Protein AF-A0A4P9XUR1-F1 (afdb_monomer)

Solvent-accessible surface area (backbone atoms only — not comparable to full-atom values): 13176 Å² total; per-residue (Å²): 135,87,88,78,91,84,71,86,84,51,61,64,59,52,52,52,53,49,54,51,48,52,53,41,70,62,34,87,52,42,48,60,45,53,50,53,52,51,51,28,30,54,32,50,68,43,37,49,65,67,96,74,90,48,49,33,37,31,60,67,43,54,48,48,52,52,52,9,50,35,25,61,64,46,49,43,81,40,44,59,68,58,73,84,90,67,96,63,99,58,87,70,78,39,67,51,97,89,27,65,60,49,56,60,84,79,93,71,76,80,53,87,52,81,73,48,56,67,53,51,50,43,50,51,23,43,35,58,40,75,68,60,51,46,67,52,34,22,37,23,46,59,79,40,14,72,43,54,15,66,84,72,44,46,30,65,42,92,85,25,78,43,52,32,97,87,69,40,41,35,24,33,42,30,45,37,75,50,50,77,91,38,55,58,21,54,55,15,30,53,69,46,36,54,56,50,29,48,53,28,39,51,30,26,50,20,41,77,68,73,46,33,68,63,49,37,35,44,71,64,72,87,72,61,66,69,60,30,62,79,68,73,53,132

Structure (mmCIF, N/CA/C/O backbone):
data_AF-A0A4P9XUR1-F1
#
_entry.id   AF-A0A4P9XUR1-F1
#
loop_
_atom_site.group_PDB
_atom_site.id
_atom_site.type_symbol
_atom_site.label_atom_id
_atom_site.label_alt_id
_atom_site.label_comp_id
_atom_site.label_asym_id
_atom_site.label_entity_id
_atom_site.label_seq_id
_atom_site.pdbx_PDB_ins_code
_atom_site.Cartn_x
_atom_site.Cartn_y
_atom_site.Cartn_z
_atom_site.occupancy
_atom_site.B_iso_or_equiv
_atom_site.auth_seq_id
_atom_site.auth_comp_id
_atom_site.auth_asym_id
_atom_site.auth_atom_id
_atom_site.pdbx_PDB_model_num
ATOM 1 N N . GLY A 1 1 ? 25.334 -9.403 12.424 1.00 33.16 1 GLY A N 1
ATOM 2 C CA . GLY A 1 1 ? 24.916 -8.432 13.454 1.00 33.16 1 GLY A CA 1
ATOM 3 C C . GLY A 1 1 ? 23.506 -7.968 13.153 1.00 33.16 1 GLY A C 1
ATOM 4 O O . GLY A 1 1 ? 23.174 -7.855 11.980 1.00 33.16 1 GLY A O 1
ATOM 5 N N . LEU A 1 2 ? 22.672 -7.771 14.175 1.00 29.42 2 LEU A N 1
ATOM 6 C CA . LEU A 1 2 ? 21.317 -7.226 14.034 1.00 29.42 2 LEU A CA 1
ATOM 7 C C . LEU A 1 2 ? 21.395 -5.697 14.046 1.00 29.42 2 LEU A C 1
ATOM 9 O O . LEU A 1 2 ? 21.976 -5.122 14.962 1.00 29.42 2 LEU A O 1
ATOM 13 N N . GLN A 1 3 ? 20.829 -5.055 13.030 1.00 26.98 3 GLN A N 1
ATOM 14 C CA . GLN A 1 3 ? 20.695 -3.602 12.970 1.00 26.98 3 GLN A CA 1
ATOM 15 C C . GLN A 1 3 ? 19.361 -3.234 13.633 1.00 26.98 3 GLN A C 1
ATOM 17 O O . GLN A 1 3 ? 18.321 -3.768 13.247 1.00 26.98 3 GLN A O 1
ATOM 22 N N . CYS A 1 4 ? 19.395 -2.399 14.670 1.00 31.16 4 CYS A N 1
ATOM 23 C CA . CYS A 1 4 ? 18.219 -1.997 15.440 1.00 31.16 4 CYS A CA 1
ATOM 24 C C . CYS A 1 4 ? 18.135 -0.470 15.471 1.00 31.16 4 CYS A C 1
ATOM 26 O O . CYS A 1 4 ? 19.070 0.180 15.936 1.00 31.16 4 CYS A O 1
ATOM 28 N N . ASP A 1 5 ? 17.016 0.080 14.998 1.00 46.19 5 ASP A N 1
ATOM 29 C CA . ASP A 1 5 ? 16.697 1.501 15.123 1.00 46.19 5 ASP A CA 1
ATOM 30 C C . ASP A 1 5 ? 15.880 1.718 16.405 1.00 46.19 5 ASP A C 1
ATOM 32 O O . ASP A 1 5 ? 14.746 1.247 16.522 1.00 46.19 5 ASP A O 1
ATOM 36 N N . VAL A 1 6 ? 16.448 2.435 17.379 1.00 46.09 6 VAL A N 1
ATOM 37 C CA . VAL A 1 6 ? 15.761 2.815 18.622 1.00 46.09 6 VAL A CA 1
ATOM 38 C C . VAL A 1 6 ? 15.372 4.287 18.539 1.00 46.09 6 VAL A C 1
ATOM 40 O O . VAL A 1 6 ? 16.231 5.163 18.553 1.00 46.09 6 VAL A O 1
ATOM 43 N N . SER A 1 7 ? 14.071 4.577 18.484 1.00 53.69 7 SER A N 1
ATOM 44 C CA . SER A 1 7 ? 13.546 5.943 18.604 1.00 53.69 7 SER A CA 1
ATOM 45 C C . SER A 1 7 ? 12.888 6.140 19.971 1.00 53.69 7 SER A C 1
ATOM 47 O O . SER A 1 7 ? 11.886 5.486 20.273 1.00 53.69 7 SER A O 1
ATOM 49 N N . LEU A 1 8 ? 13.421 7.052 20.785 1.00 35.50 8 LEU A N 1
ATOM 50 C CA . LEU A 1 8 ? 12.802 7.486 22.040 1.00 35.50 8 LEU A CA 1
ATOM 51 C C . LEU A 1 8 ? 11.535 8.301 21.712 1.00 35.50 8 LEU A C 1
ATOM 53 O O . LEU A 1 8 ? 11.576 9.187 20.866 1.00 35.50 8 LEU A O 1
ATOM 57 N N . ALA A 1 9 ? 10.410 7.981 22.357 1.00 52.25 9 ALA A N 1
ATOM 58 C CA . ALA A 1 9 ? 9.129 8.701 22.259 1.00 52.25 9 ALA A CA 1
ATOM 59 C C . ALA A 1 9 ? 8.330 8.616 20.935 1.00 52.25 9 ALA A C 1
ATOM 61 O O . ALA A 1 9 ? 7.475 9.460 20.690 1.00 52.25 9 ALA A O 1
ATOM 62 N N . ASN A 1 10 ? 8.496 7.580 20.101 1.00 73.44 10 ASN A N 1
ATOM 63 C CA . ASN A 1 10 ? 7.642 7.425 18.909 1.00 73.44 10 ASN A CA 1
ATOM 64 C C . ASN A 1 10 ? 6.331 6.677 19.218 1.00 73.44 10 ASN A C 1
ATOM 66 O O . ASN A 1 10 ? 6.096 5.550 18.767 1.00 73.44 10 ASN A O 1
ATOM 70 N N . SER A 1 11 ? 5.488 7.296 20.047 1.00 84.44 11 SER A N 1
ATOM 71 C CA . SER A 1 11 ? 4.220 6.713 20.492 1.00 84.44 11 SER A CA 1
ATOM 72 C C . SER A 1 11 ? 3.289 6.404 19.300 1.00 84.44 11 SER A C 1
ATOM 74 O O . SER A 1 11 ? 2.681 5.331 19.250 1.00 84.44 11 SER A O 1
ATOM 76 N N . LEU A 1 12 ? 3.302 7.251 18.263 1.00 88.69 12 LEU A N 1
ATOM 77 C CA . LEU A 1 12 ? 2.614 7.024 16.987 1.00 88.69 12 LEU A CA 1
ATOM 78 C C . LEU A 1 12 ? 3.160 5.818 16.210 1.00 88.69 12 LEU A C 1
ATOM 80 O O . LEU A 1 12 ? 2.375 5.019 15.698 1.00 88.69 12 LEU A O 1
ATOM 84 N N . ALA A 1 13 ? 4.480 5.603 16.157 1.00 87.12 13 ALA A N 1
ATOM 85 C CA . ALA A 1 13 ? 5.023 4.389 15.535 1.00 87.12 13 ALA A CA 1
ATOM 86 C C . ALA A 1 13 ? 4.622 3.116 16.288 1.00 87.12 13 ALA A C 1
ATOM 88 O O . ALA A 1 13 ? 4.377 2.080 15.661 1.00 87.12 13 ALA A O 1
ATOM 89 N N . ARG A 1 14 ? 4.488 3.182 17.619 1.00 90.06 14 ARG A N 1
ATOM 90 C CA . ARG A 1 14 ? 3.927 2.072 18.397 1.00 90.06 14 ARG A CA 1
ATOM 91 C C . ARG A 1 14 ? 2.472 1.812 18.006 1.00 90.06 14 ARG A C 1
ATOM 93 O O . ARG A 1 14 ? 2.123 0.655 17.778 1.00 90.06 14 ARG A O 1
ATOM 100 N N . ARG A 1 15 ? 1.639 2.853 17.867 1.00 93.69 15 ARG A N 1
ATOM 101 C CA . ARG A 1 15 ? 0.254 2.710 17.375 1.00 93.69 15 ARG A CA 1
ATOM 102 C C . ARG A 1 15 ? 0.217 2.090 15.975 1.00 93.69 15 ARG A C 1
ATOM 104 O O . ARG A 1 15 ? -0.551 1.157 15.772 1.00 93.69 15 ARG A O 1
ATOM 111 N N . ASN A 1 16 ? 1.083 2.516 15.051 1.00 93.44 16 ASN A N 1
ATOM 112 C CA . ASN A 1 16 ? 1.192 1.928 13.705 1.00 93.44 16 ASN A CA 1
ATOM 113 C C . ASN A 1 16 ? 1.576 0.445 13.744 1.00 93.44 16 ASN A C 1
ATOM 115 O O . ASN A 1 16 ? 1.003 -0.374 13.030 1.00 93.44 16 ASN A O 1
ATOM 119 N N . THR A 1 17 ? 2.516 0.084 14.618 1.00 93.19 17 THR A N 1
ATOM 120 C CA . THR A 1 17 ? 2.951 -1.308 14.796 1.00 93.19 17 THR A CA 1
ATOM 121 C C . THR A 1 17 ? 1.807 -2.180 15.311 1.00 93.19 17 THR A C 1
ATOM 123 O O . THR A 1 17 ? 1.606 -3.288 14.818 1.00 93.19 17 THR A O 1
ATOM 126 N N . LEU A 1 18 ? 1.028 -1.671 16.271 1.00 94.94 18 LEU A N 1
ATOM 127 C CA . LEU A 1 18 ? -0.158 -2.356 16.780 1.00 94.94 18 LEU A CA 1
ATOM 128 C C . LEU A 1 18 ? -1.243 -2.478 15.702 1.00 94.94 18 LEU A C 1
ATOM 130 O O . LEU A 1 18 ? -1.763 -3.568 15.511 1.00 94.94 18 LEU A O 1
ATOM 134 N N . LEU A 1 19 ? -1.517 -1.415 14.939 1.00 95.88 19 LEU A N 1
ATOM 135 C CA . LEU A 1 19 ? -2.469 -1.454 13.824 1.00 95.88 19 LEU A CA 1
ATOM 136 C C . LEU A 1 19 ? -2.098 -2.538 12.801 1.00 95.88 19 LEU A C 1
ATOM 138 O O . LEU A 1 19 ? -2.946 -3.310 12.363 1.00 95.88 19 LEU A O 1
ATOM 142 N N . PHE A 1 20 ? -0.822 -2.625 12.426 1.00 96.12 20 PHE A N 1
ATOM 143 C CA . PHE A 1 20 ? -0.350 -3.645 11.487 1.00 96.12 20 PHE A CA 1
ATOM 144 C C . PHE A 1 20 ? -0.415 -5.052 12.056 1.00 96.12 20 PHE A C 1
ATOM 146 O O . PHE A 1 20 ? -0.671 -5.989 11.304 1.00 96.12 20 PHE A O 1
ATOM 153 N N . LYS A 1 21 ? -0.199 -5.204 13.364 1.00 95.88 21 LYS A N 1
ATOM 154 C CA . LYS A 1 21 ? -0.397 -6.479 14.043 1.00 95.88 21 LYS A CA 1
ATOM 155 C C . LYS A 1 21 ? -1.861 -6.917 13.945 1.00 95.88 21 LYS A C 1
ATOM 157 O O . LYS A 1 21 ? -2.103 -8.029 13.495 1.00 95.88 21 LYS A O 1
ATOM 162 N N . GLU A 1 22 ? -2.812 -6.037 14.261 1.00 96.62 22 GLU A N 1
ATOM 163 C CA . GLU A 1 22 ? -4.244 -6.359 14.155 1.00 96.62 22 GLU A CA 1
ATOM 164 C C . GLU A 1 22 ? -4.644 -6.724 12.718 1.00 96.62 22 GLU A C 1
ATOM 166 O O . GLU A 1 22 ? -5.349 -7.704 12.498 1.00 96.62 22 GLU A O 1
ATOM 171 N N . TYR A 1 23 ? -4.133 -6.010 11.708 1.00 97.56 23 TYR A N 1
ATOM 172 C CA . TYR A 1 23 ? -4.353 -6.407 10.315 1.00 97.56 23 TYR A CA 1
ATOM 173 C C . TYR A 1 23 ? -3.731 -7.765 9.977 1.00 97.56 23 TYR A C 1
ATOM 175 O O . TYR A 1 23 ? -4.367 -8.582 9.316 1.00 97.56 23 TYR A O 1
ATOM 183 N N . ALA A 1 24 ? -2.504 -8.026 10.423 1.00 96.25 24 ALA A N 1
ATOM 184 C CA . ALA A 1 24 ? -1.823 -9.295 10.187 1.00 96.25 24 ALA A CA 1
ATOM 185 C C . ALA A 1 24 ? -2.541 -10.487 10.839 1.00 96.25 24 ALA A C 1
ATOM 187 O O . ALA A 1 24 ? -2.435 -11.602 10.331 1.00 96.25 24 ALA A O 1
ATOM 188 N N . ASP A 1 25 ? -3.259 -10.245 11.935 1.00 95.38 25 ASP A N 1
ATOM 189 C CA . ASP A 1 25 ? -4.020 -11.255 12.670 1.00 95.38 25 ASP A CA 1
ATOM 190 C C . ASP A 1 25 ? -5.484 -11.360 12.193 1.00 95.38 25 ASP A C 1
ATOM 192 O O . ASP A 1 25 ? -6.171 -12.320 12.535 1.00 95.38 25 ASP A O 1
ATOM 196 N N . SER A 1 26 ? -5.955 -10.424 11.357 1.00 95.44 26 SER A N 1
ATOM 197 C CA . SER A 1 26 ? -7.346 -10.388 10.872 1.00 95.44 26 SER A CA 1
ATOM 198 C C . SER A 1 26 ? -7.704 -11.484 9.858 1.00 95.44 26 SER A C 1
ATOM 200 O O . SER A 1 26 ? -8.851 -11.923 9.820 1.00 95.44 26 SER A O 1
ATOM 202 N N . ASP A 1 27 ? -6.746 -11.946 9.048 1.00 97.75 27 ASP A N 1
ATOM 203 C CA . ASP A 1 27 ? -6.933 -13.041 8.089 1.00 97.75 27 ASP A CA 1
ATOM 204 C C . ASP A 1 27 ? -5.596 -13.782 7.864 1.00 97.75 27 ASP A C 1
ATOM 206 O O . ASP A 1 27 ? -4.550 -13.137 7.708 1.00 97.75 27 ASP A O 1
ATOM 210 N N . PRO A 1 28 ? -5.586 -15.132 7.821 1.00 97.25 28 PRO A N 1
ATOM 211 C CA . PRO A 1 28 ? -4.356 -15.924 7.716 1.00 97.25 28 PRO A CA 1
ATOM 212 C C . PRO A 1 28 ? -3.535 -15.653 6.445 1.00 97.25 28 PRO A C 1
ATOM 214 O O . PRO A 1 28 ? -2.335 -15.933 6.426 1.00 97.25 28 PRO A O 1
ATOM 217 N N . ARG A 1 29 ? -4.140 -15.099 5.386 1.00 98.38 29 ARG A N 1
ATOM 218 C CA . ARG A 1 29 ? -3.462 -14.780 4.118 1.00 98.38 29 ARG A CA 1
ATOM 219 C C . ARG A 1 29 ? -2.654 -13.485 4.187 1.00 98.38 29 ARG A C 1
ATOM 221 O O . ARG A 1 29 ? -1.730 -13.311 3.392 1.00 98.38 29 ARG A O 1
ATOM 228 N N . VAL A 1 30 ? -2.943 -12.595 5.141 1.00 98.31 30 VAL A N 1
ATOM 229 C CA . VAL A 1 30 ? -2.312 -11.266 5.229 1.00 98.31 30 VAL A CA 1
ATOM 230 C C . VAL A 1 30 ? -0.809 -11.388 5.461 1.00 98.31 30 VAL A C 1
ATOM 232 O O . VAL A 1 30 ? -0.020 -10.809 4.717 1.00 98.31 30 VAL A O 1
ATOM 235 N N . ARG A 1 31 ? -0.386 -12.175 6.458 1.00 98.12 31 ARG A N 1
ATOM 236 C CA . ARG A 1 31 ? 1.039 -12.363 6.789 1.00 98.12 31 ARG A CA 1
ATOM 237 C C . ARG A 1 31 ? 1.855 -12.897 5.599 1.00 98.12 31 ARG A C 1
ATOM 239 O O . ARG A 1 31 ? 2.861 -12.260 5.278 1.00 98.12 31 ARG A O 1
ATOM 246 N N . PRO A 1 32 ? 1.443 -13.983 4.912 1.00 98.25 32 PRO A N 1
ATOM 247 C CA . PRO A 1 32 ? 2.101 -14.448 3.691 1.00 98.25 32 PRO A CA 1
ATOM 248 C C . PRO A 1 32 ? 2.205 -13.386 2.590 1.00 98.25 32 PRO A C 1
ATOM 250 O O . PRO A 1 32 ? 3.287 -13.199 2.036 1.00 98.25 32 PRO A O 1
ATOM 253 N N . VAL A 1 33 ? 1.119 -12.656 2.303 1.00 98.50 33 VAL A N 1
ATOM 254 C CA . VAL A 1 33 ? 1.112 -11.605 1.269 1.00 98.50 33 VAL A CA 1
ATOM 255 C C . VAL A 1 33 ? 2.099 -10.490 1.621 1.00 98.50 33 VAL A C 1
ATOM 257 O O . VAL A 1 33 ? 2.952 -10.135 0.807 1.00 98.50 33 VAL A O 1
ATOM 260 N N . LEU A 1 34 ? 2.044 -9.971 2.853 1.00 97.88 34 LEU A N 1
ATOM 261 C CA . LEU A 1 34 ? 2.961 -8.926 3.312 1.00 97.88 34 LEU A CA 1
ATOM 262 C C . LEU A 1 34 ? 4.420 -9.395 3.283 1.00 97.88 34 LEU A C 1
ATOM 264 O O . LEU A 1 34 ? 5.306 -8.631 2.901 1.00 97.88 34 LEU A O 1
ATOM 268 N N . PHE A 1 35 ? 4.682 -10.643 3.674 1.00 96.44 35 PHE A N 1
ATOM 269 C CA . PHE A 1 35 ? 6.024 -11.214 3.644 1.00 96.44 35 PHE A CA 1
ATOM 270 C C . PHE A 1 35 ? 6.570 -11.307 2.215 1.00 96.44 35 PHE A C 1
ATOM 272 O O . PHE A 1 35 ? 7.669 -10.816 1.957 1.00 96.44 35 PHE A O 1
ATOM 279 N N . ALA A 1 36 ? 5.787 -11.854 1.282 1.00 97.38 36 ALA A N 1
ATOM 280 C CA . ALA A 1 36 ? 6.175 -11.979 -0.120 1.00 97.38 36 ALA A CA 1
ATOM 281 C C . ALA A 1 36 ? 6.459 -10.610 -0.763 1.00 97.38 36 ALA A C 1
ATOM 283 O O . ALA A 1 36 ? 7.484 -10.442 -1.423 1.00 97.38 36 ALA A O 1
ATOM 284 N N . ILE A 1 37 ? 5.619 -9.601 -0.501 1.00 97.12 37 ILE A N 1
ATOM 285 C CA . ILE A 1 37 ? 5.823 -8.230 -1.003 1.00 97.12 37 ILE A CA 1
ATOM 286 C C . ILE A 1 37 ? 7.092 -7.607 -0.409 1.00 97.12 37 ILE A C 1
ATOM 288 O O . ILE A 1 37 ? 7.864 -6.976 -1.130 1.00 97.12 37 ILE A O 1
ATOM 292 N N . LYS A 1 38 ? 7.360 -7.801 0.887 1.00 94.00 38 LYS A N 1
ATOM 293 C CA . LYS A 1 38 ? 8.595 -7.304 1.517 1.0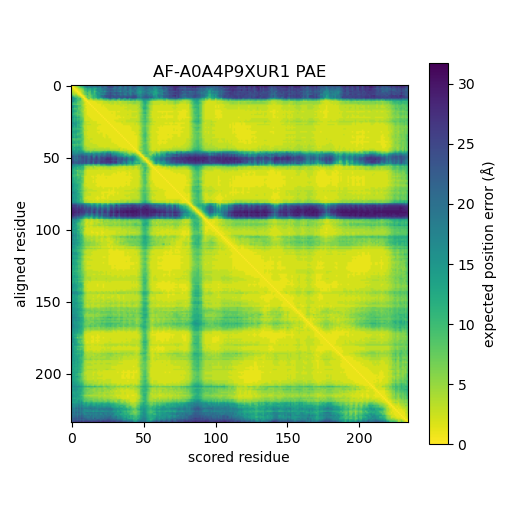0 94.00 38 LYS A CA 1
ATOM 294 C C . LYS A 1 38 ? 9.841 -7.987 0.957 1.00 94.00 38 LYS A C 1
ATOM 296 O O . LYS A 1 38 ? 10.844 -7.316 0.719 1.00 94.00 38 LYS A O 1
ATOM 301 N N . GLN A 1 39 ? 9.789 -9.300 0.746 1.00 94.19 39 GLN A N 1
ATOM 302 C CA . GLN A 1 39 ? 10.891 -10.056 0.155 1.00 94.19 39 GLN A CA 1
ATOM 303 C C . GLN A 1 39 ? 11.164 -9.603 -1.281 1.00 94.19 39 GLN A C 1
ATOM 305 O O . GLN A 1 39 ? 12.317 -9.355 -1.632 1.00 94.19 39 GLN A O 1
ATOM 310 N N . TRP A 1 40 ? 10.108 -9.415 -2.074 1.00 95.38 40 TRP A N 1
ATOM 311 C CA . TRP A 1 40 ? 10.183 -8.829 -3.409 1.00 95.38 40 TRP A CA 1
ATOM 312 C C . TRP A 1 40 ? 10.827 -7.442 -3.389 1.00 95.38 40 TRP A C 1
ATOM 314 O O . TRP A 1 40 ? 11.836 -7.229 -4.059 1.00 95.38 40 TRP A O 1
ATOM 324 N N . ALA A 1 41 ? 10.318 -6.523 -2.565 1.00 93.38 41 ALA A N 1
ATOM 325 C CA . ALA A 1 41 ? 10.837 -5.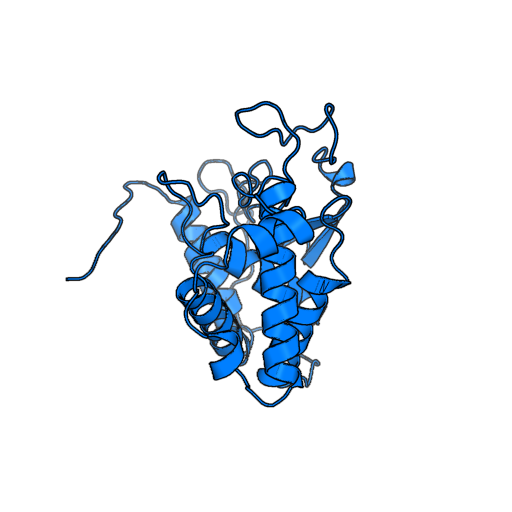160 -2.494 1.00 93.38 41 ALA A CA 1
ATOM 326 C C . ALA A 1 41 ? 12.324 -5.121 -2.100 1.00 93.38 41 ALA A C 1
ATOM 328 O O . ALA A 1 41 ? 13.102 -4.342 -2.654 1.00 93.38 41 ALA A O 1
ATOM 329 N N . LYS A 1 42 ? 12.737 -6.006 -1.182 1.00 90.88 42 LYS A N 1
ATOM 330 C CA . LYS A 1 42 ? 14.139 -6.166 -0.780 1.00 90.88 42 LYS A CA 1
ATOM 331 C C . LYS A 1 42 ? 15.006 -6.690 -1.926 1.00 90.88 42 LYS A C 1
ATOM 333 O O . LYS A 1 42 ? 16.032 -6.087 -2.224 1.00 90.88 42 LYS A O 1
ATOM 338 N N . ALA A 1 43 ? 14.602 -7.779 -2.581 1.00 91.50 43 ALA A N 1
ATOM 339 C CA . ALA A 1 43 ? 15.363 -8.371 -3.685 1.00 91.50 43 ALA A CA 1
ATOM 340 C C . ALA A 1 43 ? 15.519 -7.405 -4.872 1.00 91.50 43 ALA A C 1
ATOM 342 O O . ALA A 1 43 ? 16.560 -7.369 -5.534 1.00 91.50 43 ALA A O 1
ATOM 343 N N . ARG A 1 44 ? 14.500 -6.568 -5.096 1.00 90.12 44 ARG A N 1
ATOM 344 C CA . ARG A 1 44 ? 14.489 -5.556 -6.154 1.00 90.12 44 ARG A CA 1
ATOM 345 C C . ARG A 1 44 ? 15.138 -4.224 -5.771 1.00 90.12 44 ARG A C 1
ATOM 347 O O . ARG A 1 44 ? 15.204 -3.341 -6.615 1.00 90.12 44 ARG A O 1
ATOM 354 N N . LYS A 1 45 ? 15.642 -4.080 -4.537 1.00 88.19 45 LYS A N 1
ATOM 355 C CA . LYS A 1 45 ? 16.241 -2.836 -4.008 1.00 88.19 45 LYS A CA 1
ATOM 356 C C . LYS A 1 45 ? 15.312 -1.615 -4.110 1.00 88.19 45 LYS A C 1
ATOM 358 O O . LYS A 1 45 ? 15.769 -0.494 -4.305 1.00 88.19 45 LYS A O 1
ATOM 363 N N . ILE A 1 46 ? 14.005 -1.832 -3.952 1.00 87.12 46 ILE A N 1
ATOM 364 C CA . ILE A 1 46 ? 12.972 -0.780 -3.993 1.00 87.12 46 ILE A CA 1
ATOM 365 C C . ILE A 1 46 ? 12.372 -0.467 -2.616 1.00 87.12 46 ILE A C 1
ATOM 367 O O . ILE A 1 46 ? 11.333 0.177 -2.542 1.00 87.12 46 ILE A O 1
ATOM 371 N N . GLY A 1 47 ? 13.015 -0.949 -1.544 1.00 75.38 47 GLY A N 1
ATOM 372 C CA . GLY A 1 47 ? 12.602 -0.772 -0.148 1.00 75.38 47 GLY A CA 1
ATOM 373 C C . GLY A 1 47 ? 13.493 0.157 0.688 1.00 75.38 47 GLY A C 1
ATOM 374 O O . GLY A 1 47 ? 13.277 0.252 1.900 1.00 75.38 47 GLY A O 1
ATOM 375 N N . GLU A 1 48 ? 14.495 0.804 0.081 1.00 66.00 48 GLU A N 1
ATOM 376 C CA . GLU A 1 48 ? 15.464 1.679 0.756 1.00 66.00 48 GLU A CA 1
ATOM 377 C C . GLU A 1 48 ? 15.221 3.143 0.374 1.00 66.00 48 GLU A C 1
ATOM 379 O O . GLU A 1 48 ? 15.154 3.499 -0.804 1.00 66.00 48 GLU A O 1
ATOM 384 N N . ALA A 1 49 ? 15.050 3.994 1.389 1.00 56.66 49 ALA A N 1
ATOM 385 C CA . ALA A 1 49 ? 14.626 5.384 1.226 1.00 56.66 49 ALA A CA 1
ATOM 386 C C . ALA A 1 49 ? 15.734 6.422 1.515 1.00 56.66 49 ALA A C 1
ATOM 388 O O . ALA A 1 49 ? 15.399 7.581 1.757 1.00 56.66 49 ALA A O 1
ATOM 389 N N . SER A 1 50 ? 17.030 6.066 1.509 1.00 44.50 50 SER A N 1
ATOM 390 C CA . SER A 1 50 ? 18.102 7.003 1.905 1.00 44.50 50 SER A CA 1
ATOM 391 C C . SER A 1 50 ? 19.340 7.110 0.985 1.00 44.50 50 SER A C 1
ATOM 393 O O . SER A 1 50 ? 20.004 6.147 0.619 1.00 44.50 50 SER A O 1
ATOM 395 N N . ASN A 1 51 ? 19.650 8.383 0.702 1.00 40.28 51 ASN A N 1
ATOM 396 C CA . ASN A 1 51 ? 20.924 9.107 0.529 1.00 40.28 51 ASN A CA 1
ATOM 397 C C . ASN A 1 51 ? 21.962 8.759 -0.551 1.00 40.28 51 ASN A C 1
ATOM 399 O O . ASN A 1 51 ? 22.868 9.570 -0.732 1.00 40.28 51 ASN A O 1
ATOM 403 N N . GLN A 1 52 ? 21.851 7.674 -1.318 1.00 37.03 52 GLN A N 1
ATOM 404 C CA . GLN A 1 52 ? 22.809 7.397 -2.410 1.00 37.03 52 GLN A CA 1
ATOM 405 C C . GLN A 1 52 ? 22.108 7.059 -3.733 1.00 37.03 52 GLN A C 1
ATOM 407 O O . GLN A 1 52 ? 22.252 5.975 -4.285 1.00 37.03 52 GLN A O 1
ATOM 412 N N . GLY A 1 53 ? 21.309 8.004 -4.240 1.00 40.19 53 GLY A N 1
ATOM 413 C CA . GLY A 1 53 ? 20.767 7.963 -5.607 1.00 40.19 53 GLY A CA 1
ATOM 414 C C . GLY A 1 53 ? 19.546 7.061 -5.842 1.00 40.19 53 GLY A C 1
ATOM 415 O O . GLY A 1 53 ? 18.957 7.132 -6.914 1.00 40.19 53 GLY A O 1
ATOM 416 N N . GLY A 1 54 ? 19.111 6.265 -4.859 1.00 48.12 54 GLY A N 1
ATOM 417 C CA . GLY A 1 54 ? 17.891 5.449 -4.942 1.00 48.12 54 GLY A CA 1
ATOM 418 C C . GLY A 1 54 ? 16.709 6.080 -4.201 1.00 48.12 54 GLY A C 1
ATOM 419 O O . GLY A 1 54 ? 16.543 5.877 -3.004 1.00 48.12 54 GLY A O 1
ATOM 420 N N . SER A 1 55 ? 15.867 6.851 -4.889 1.00 60.22 55 SER A N 1
ATOM 421 C CA . SER A 1 55 ? 14.699 7.527 -4.295 1.00 60.22 55 SER A CA 1
ATOM 422 C C . SER A 1 55 ? 13.431 6.660 -4.297 1.00 60.22 55 SER A C 1
ATOM 424 O O . SER A 1 55 ? 12.396 7.119 -4.756 1.00 60.22 55 SER A O 1
ATOM 426 N N . THR A 1 56 ? 13.478 5.408 -3.827 1.00 75.88 56 THR A N 1
ATOM 427 C CA . THR A 1 56 ? 12.301 4.502 -3.841 1.00 75.88 56 THR A CA 1
ATOM 428 C C . THR A 1 56 ? 11.385 4.701 -2.621 1.00 75.88 56 THR A C 1
ATOM 430 O O . THR A 1 56 ? 11.478 5.723 -1.936 1.00 75.88 56 THR A O 1
ATOM 433 N N . ILE A 1 57 ? 10.444 3.788 -2.357 1.00 87.88 57 ILE A N 1
ATOM 434 C CA . ILE A 1 57 ? 9.561 3.854 -1.181 1.00 87.88 57 ILE A CA 1
ATOM 435 C C . ILE A 1 57 ? 10.059 2.907 -0.088 1.00 87.88 57 ILE A C 1
ATOM 437 O O . ILE A 1 57 ? 10.634 1.866 -0.362 1.00 87.88 57 ILE A O 1
ATOM 441 N N . ASN A 1 58 ? 9.856 3.256 1.180 1.00 88.50 58 ASN A N 1
ATOM 442 C CA . ASN A 1 58 ? 10.303 2.388 2.267 1.00 88.50 58 ASN A CA 1
ATOM 443 C C . ASN A 1 58 ? 9.368 1.173 2.458 1.00 88.50 58 ASN A C 1
ATOM 445 O O . ASN A 1 58 ? 8.245 1.108 1.948 1.00 88.50 58 ASN A O 1
ATOM 449 N N . SER A 1 59 ? 9.825 0.217 3.270 1.00 88.62 59 SER A N 1
ATOM 450 C CA . SER A 1 59 ? 9.055 -0.986 3.618 1.00 88.62 59 SER A CA 1
ATOM 451 C C . SER A 1 59 ? 7.683 -0.679 4.237 1.00 88.62 59 SER A C 1
ATOM 453 O O . SER A 1 59 ? 6.731 -1.423 4.017 1.00 88.62 59 SER A O 1
ATOM 455 N N . TYR A 1 60 ? 7.570 0.409 5.004 1.00 92.69 60 TYR A N 1
ATOM 456 C CA . TYR A 1 60 ? 6.317 0.838 5.630 1.00 92.69 60 TYR A CA 1
ATOM 457 C C . TYR A 1 60 ? 5.270 1.231 4.575 1.00 92.69 60 TYR A C 1
ATOM 459 O O . TYR A 1 60 ? 4.131 0.770 4.628 1.00 92.69 60 TYR A O 1
ATOM 467 N N . THR A 1 61 ? 5.673 1.988 3.556 1.00 95.31 61 THR A N 1
ATOM 468 C CA . THR A 1 61 ? 4.813 2.400 2.440 1.00 95.31 61 THR A CA 1
ATOM 469 C C . THR A 1 61 ? 4.333 1.208 1.614 1.00 95.31 61 THR A C 1
ATOM 471 O O . THR A 1 61 ? 3.149 1.139 1.287 1.00 95.31 61 THR A O 1
ATOM 474 N N . HIS A 1 62 ? 5.200 0.226 1.338 1.00 95.62 62 HIS A N 1
ATOM 475 C CA . HIS A 1 62 ? 4.783 -1.017 0.673 1.00 95.62 62 HIS A CA 1
ATOM 476 C C . HIS A 1 62 ? 3.720 -1.784 1.471 1.00 95.62 62 HIS A C 1
ATOM 478 O O . HIS A 1 62 ? 2.761 -2.287 0.888 1.00 95.62 62 HIS A O 1
ATOM 484 N N . VAL A 1 63 ? 3.859 -1.851 2.800 1.00 96.75 63 VAL A N 1
ATOM 485 C CA . VAL A 1 63 ? 2.866 -2.502 3.669 1.00 96.75 63 VAL A CA 1
ATOM 486 C C . VAL A 1 63 ? 1.528 -1.765 3.620 1.00 96.75 63 VAL A C 1
ATOM 488 O O . VAL A 1 63 ? 0.497 -2.414 3.474 1.00 96.75 63 VAL A O 1
ATOM 491 N N . LEU A 1 64 ? 1.520 -0.429 3.667 1.00 98.31 64 LEU A N 1
ATOM 492 C CA . LEU A 1 64 ? 0.283 0.351 3.533 1.00 98.31 64 LEU A CA 1
ATOM 493 C C . LEU A 1 64 ? -0.414 0.112 2.187 1.00 98.31 64 LEU A C 1
ATOM 495 O O . LEU A 1 64 ? -1.628 -0.072 2.154 1.00 98.31 64 LEU A O 1
ATOM 499 N N . MET A 1 65 ? 0.345 0.063 1.089 1.00 98.50 65 MET A N 1
ATOM 500 C CA . MET A 1 65 ? -0.186 -0.274 -0.237 1.00 98.50 65 MET A CA 1
ATOM 501 C C . MET A 1 65 ? -0.800 -1.679 -0.265 1.00 98.50 65 MET A C 1
ATOM 503 O O . MET A 1 65 ? -1.917 -1.860 -0.744 1.00 98.50 65 MET A O 1
ATOM 507 N N . ALA A 1 66 ? -0.115 -2.670 0.304 1.00 98.56 66 ALA A N 1
ATOM 508 C CA . ALA A 1 66 ? -0.626 -4.035 0.389 1.00 98.56 66 ALA A CA 1
ATOM 509 C C . ALA A 1 66 ? -1.914 -4.128 1.221 1.00 98.56 66 ALA A C 1
ATOM 511 O O . ALA A 1 66 ? -2.888 -4.729 0.777 1.00 98.56 66 ALA A O 1
ATOM 512 N N . LEU A 1 67 ? -1.958 -3.489 2.394 1.00 98.62 67 LEU A N 1
ATOM 513 C CA . LEU A 1 67 ? -3.148 -3.465 3.247 1.00 98.62 67 LEU A CA 1
ATOM 514 C C . LEU A 1 67 ? -4.332 -2.787 2.550 1.00 98.62 67 LEU A C 1
ATOM 516 O O . LEU A 1 67 ? -5.428 -3.339 2.520 1.00 98.62 67 LEU A O 1
ATOM 520 N N . ALA A 1 68 ? -4.110 -1.629 1.931 1.00 98.62 68 AL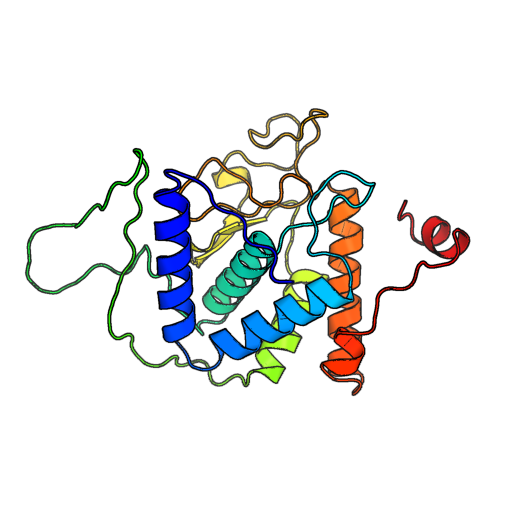A A N 1
ATOM 521 C CA . ALA A 1 68 ? -5.141 -0.922 1.181 1.00 98.62 68 ALA A CA 1
ATOM 522 C C . ALA A 1 68 ? -5.684 -1.753 0.005 1.00 98.62 68 ALA A C 1
ATOM 524 O O . ALA A 1 68 ? -6.888 -1.759 -0.259 1.00 98.62 68 ALA A O 1
ATOM 525 N N . PHE A 1 69 ? -4.816 -2.494 -0.686 1.00 98.69 69 PHE A N 1
ATOM 526 C CA . PHE A 1 69 ? -5.240 -3.437 -1.717 1.00 98.69 69 PHE A CA 1
ATOM 527 C C . PHE A 1 69 ? -6.107 -4.566 -1.136 1.00 98.69 69 PHE A C 1
ATOM 529 O O . PHE A 1 69 ? -7.191 -4.831 -1.656 1.00 98.69 69 PHE A O 1
ATOM 536 N N . LEU A 1 70 ? -5.686 -5.189 -0.032 1.00 98.62 70 LEU A N 1
ATOM 537 C CA . LEU A 1 70 ? -6.448 -6.259 0.621 1.00 98.62 70 LEU A CA 1
ATOM 538 C C . LEU A 1 70 ? -7.815 -5.774 1.135 1.00 98.62 70 LEU A C 1
ATOM 540 O O . LEU A 1 70 ? -8.795 -6.516 1.045 1.00 98.62 70 LEU A O 1
ATOM 544 N N . GLN A 1 71 ? -7.912 -4.523 1.597 1.00 98.06 71 GLN A N 1
ATOM 545 C CA . GLN A 1 71 ? -9.192 -3.885 1.929 1.00 98.06 71 GLN A CA 1
ATOM 546 C C . GLN A 1 71 ? -10.096 -3.760 0.704 1.00 98.06 71 GLN A C 1
ATOM 548 O O . GLN A 1 71 ? -11.259 -4.154 0.747 1.00 98.06 71 GLN A O 1
ATOM 553 N N . ARG A 1 72 ? -9.549 -3.284 -0.422 1.00 97.19 72 ARG A N 1
ATOM 554 C CA . ARG A 1 72 ? -10.285 -3.167 -1.689 1.00 97.19 72 ARG A CA 1
ATOM 555 C C . ARG A 1 72 ? -10.786 -4.522 -2.203 1.00 97.19 72 ARG A C 1
ATOM 557 O O . ARG A 1 72 ? -11.840 -4.573 -2.830 1.00 97.19 72 ARG A O 1
ATOM 564 N N . ARG A 1 73 ? -10.051 -5.609 -1.947 1.00 97.00 73 ARG A N 1
ATOM 565 C CA . ARG A 1 73 ? -10.453 -6.988 -2.290 1.00 97.00 73 ARG A CA 1
ATOM 566 C C . ARG A 1 73 ? -11.459 -7.607 -1.312 1.00 97.00 73 ARG A C 1
ATOM 568 O O . ARG A 1 73 ? -11.939 -8.708 -1.567 1.00 97.00 73 ARG A O 1
ATOM 575 N N . GLY A 1 74 ? -11.772 -6.941 -0.198 1.00 96.50 74 GLY A N 1
ATOM 576 C CA . GLY A 1 74 ? -12.646 -7.489 0.844 1.00 96.50 74 GLY A CA 1
ATOM 577 C C . GLY A 1 74 ? -12.004 -8.614 1.666 1.00 96.50 74 GLY A C 1
ATOM 578 O O . GLY A 1 74 ? -12.709 -9.403 2.294 1.00 96.50 74 GLY A O 1
ATOM 579 N N . VAL A 1 75 ? -10.670 -8.712 1.667 1.00 97.94 75 VAL A N 1
ATOM 580 C CA . VAL A 1 75 ? -9.937 -9.688 2.494 1.00 97.94 75 VAL A CA 1
ATOM 581 C C . VAL A 1 75 ? -9.915 -9.238 3.952 1.00 97.94 75 VAL A C 1
ATOM 583 O O . VAL A 1 75 ? -10.116 -10.045 4.850 1.00 97.94 75 VAL A O 1
ATOM 586 N N . ILE A 1 76 ? -9.716 -7.939 4.183 1.00 97.31 76 ILE A N 1
ATOM 587 C CA . ILE A 1 76 ? -9.655 -7.336 5.519 1.00 97.31 76 ILE A CA 1
ATOM 588 C C . ILE A 1 76 ? -10.571 -6.106 5.594 1.00 97.31 76 ILE A C 1
ATOM 590 O O . ILE A 1 76 ? -10.742 -5.413 4.589 1.00 97.31 76 ILE A O 1
ATOM 594 N N . PRO A 1 77 ? -11.163 -5.796 6.759 1.00 96.50 77 PRO A N 1
ATOM 595 C CA . PRO A 1 77 ? -12.007 -4.616 6.919 1.00 96.50 77 PRO A CA 1
ATOM 596 C C . PRO A 1 77 ? -11.173 -3.344 7.149 1.00 96.50 77 PRO A C 1
ATOM 598 O O . PRO A 1 77 ? -9.944 -3.360 7.180 1.00 96.50 77 PRO A O 1
ATOM 601 N N . VAL A 1 78 ? -11.846 -2.212 7.356 1.00 96.44 78 VAL A N 1
ATOM 602 C CA . VAL A 1 78 ? -11.207 -0.953 7.762 1.00 96.44 78 VAL A CA 1
ATOM 603 C C . VAL A 1 78 ? -11.276 -0.814 9.280 1.00 96.44 78 VAL A C 1
ATOM 605 O O . VAL A 1 78 ? -12.263 -0.302 9.804 1.00 96.44 78 VAL A O 1
ATOM 608 N N . LEU A 1 79 ? -10.236 -1.250 9.998 1.00 95.19 79 LEU A N 1
ATOM 609 C CA . LEU A 1 79 ? -10.254 -1.313 11.473 1.00 95.19 79 LEU A CA 1
ATOM 610 C C . LEU A 1 79 ? -10.528 0.040 12.135 1.00 95.19 79 LEU A C 1
ATOM 612 O O . LEU A 1 79 ? -11.168 0.103 13.178 1.00 95.19 79 LEU A O 1
ATOM 616 N N . GLN A 1 80 ? -10.086 1.130 11.509 1.00 93.25 80 GLN A N 1
ATOM 617 C CA . GLN A 1 80 ? -10.281 2.498 12.002 1.00 93.25 80 GLN A CA 1
ATOM 618 C C . GLN A 1 80 ? -11.734 2.994 11.882 1.00 93.25 80 GLN A C 1
ATOM 620 O O . GLN A 1 80 ? -12.048 4.074 12.368 1.00 93.25 80 GLN A O 1
ATOM 625 N N . ARG A 1 81 ? -12.622 2.237 11.221 1.00 90.25 81 ARG A N 1
ATOM 626 C CA . ARG A 1 81 ? -14.032 2.600 10.991 1.00 90.25 81 ARG A CA 1
ATOM 627 C C . ARG A 1 81 ? -15.032 1.623 11.608 1.00 90.25 81 ARG A C 1
ATOM 629 O O . ARG A 1 81 ? -16.234 1.832 11.469 1.00 90.25 81 ARG A O 1
ATOM 636 N N . ILE A 1 82 ? -14.565 0.558 12.254 1.00 88.88 82 ILE A N 1
ATOM 637 C CA . ILE A 1 82 ? -15.442 -0.390 12.943 1.00 88.88 82 ILE A CA 1
ATOM 638 C C . ILE A 1 82 ? -15.830 0.234 14.282 1.00 88.88 82 ILE A C 1
ATOM 640 O O . ILE A 1 82 ? -14.982 0.400 15.152 1.00 88.88 82 ILE A O 1
ATOM 644 N N . CYS A 1 83 ? -17.102 0.594 14.442 1.00 72.44 83 CYS A N 1
ATOM 645 C CA . CYS A 1 83 ? -17.642 1.039 15.723 1.00 72.44 83 CYS A CA 1
ATOM 646 C C . CYS A 1 83 ? -18.157 -0.170 16.511 1.00 72.44 83 CYS A C 1
ATOM 648 O O . CYS A 1 83 ? -18.868 -1.010 15.959 1.00 72.44 83 CYS A O 1
ATOM 650 N N . CYS A 1 84 ? -17.847 -0.245 17.805 1.00 56.72 84 CYS A N 1
ATOM 651 C CA . CYS A 1 84 ? -18.446 -1.235 18.694 1.00 56.72 84 CYS A CA 1
ATOM 652 C C . CYS A 1 84 ? -19.946 -0.930 18.851 1.00 56.72 84 CYS A C 1
ATOM 654 O O . CYS A 1 84 ? -20.330 -0.067 19.633 1.00 56.72 84 CYS A O 1
ATOM 656 N N . THR A 1 85 ? -20.812 -1.635 18.126 1.00 46.94 85 THR A N 1
ATOM 657 C CA . THR A 1 85 ? -22.282 -1.522 18.212 1.00 46.94 85 THR A CA 1
ATOM 658 C C . THR A 1 85 ? -22.878 -2.218 19.441 1.00 46.94 85 THR A C 1
ATOM 660 O O . THR A 1 85 ? -24.022 -2.662 19.408 1.00 46.94 85 THR A O 1
ATOM 663 N N . GLN A 1 86 ? -22.140 -2.312 20.550 1.00 45.09 86 GLN A N 1
ATOM 664 C CA . GLN A 1 86 ? -22.641 -2.926 21.780 1.00 45.09 86 GLN A CA 1
ATOM 665 C C . GLN A 1 86 ? -22.448 -2.008 22.989 1.00 45.09 86 GLN A C 1
ATOM 667 O O . GLN A 1 86 ? -21.423 -2.029 23.661 1.00 45.09 86 GLN A O 1
ATOM 672 N N . GLY A 1 87 ? -23.473 -1.193 23.251 1.00 43.75 87 GLY A N 1
ATOM 673 C CA . GLY A 1 87 ? -23.974 -0.885 24.597 1.00 43.75 87 GLY A CA 1
ATOM 674 C C . GLY A 1 87 ? -23.104 -0.102 25.585 1.00 43.75 87 GLY A C 1
ATOM 675 O O . GLY A 1 87 ? -23.594 0.198 26.666 1.00 43.75 87 GLY A O 1
ATOM 676 N N . SER A 1 88 ? -21.861 0.254 25.268 1.00 43.38 88 SER A N 1
ATOM 677 C CA . SER A 1 88 ? -21.039 1.104 26.135 1.00 43.38 88 SER A CA 1
ATOM 678 C C . SER A 1 88 ? -20.785 2.441 25.462 1.00 43.38 88 SER A C 1
ATOM 680 O O . SER A 1 88 ? -20.053 2.545 24.479 1.00 43.38 88 SER A O 1
ATOM 682 N N . SER A 1 89 ? -21.440 3.462 26.004 1.00 42.50 89 SER A N 1
ATOM 683 C CA . SER A 1 89 ? -21.332 4.870 25.645 1.00 42.50 89 SER A CA 1
ATOM 684 C C . SER A 1 89 ? -19.923 5.405 25.904 1.00 42.50 89 SER A C 1
ATOM 686 O O . SER A 1 89 ? -19.672 6.098 26.883 1.00 42.50 89 SER A O 1
ATOM 688 N N . SER A 1 90 ? -18.990 5.092 25.016 1.00 46.94 90 SER A N 1
ATOM 689 C CA . SER A 1 90 ? -17.853 5.947 24.704 1.00 46.94 90 SER A CA 1
ATOM 690 C C . SER A 1 90 ? -17.302 5.518 23.350 1.00 46.94 90 SER A C 1
ATOM 692 O O . SER A 1 90 ? -16.717 4.449 23.190 1.00 46.94 90 SER A O 1
ATOM 694 N N . HIS A 1 91 ? -17.480 6.370 22.339 1.00 54.75 91 HIS A N 1
ATOM 695 C CA . HIS A 1 91 ? -16.523 6.416 21.242 1.00 54.75 91 HIS A CA 1
ATOM 696 C C . HIS A 1 91 ? -15.153 6.581 21.899 1.00 54.75 91 HIS A C 1
ATOM 698 O O . HIS A 1 91 ? -14.833 7.660 22.391 1.00 54.75 91 HIS A O 1
ATOM 704 N N . GLY A 1 92 ? -14.378 5.505 21.994 1.00 57.19 92 GLY A N 1
ATOM 705 C CA . GLY A 1 92 ? -13.016 5.572 22.493 1.00 57.19 92 GLY A CA 1
ATOM 706 C C . GLY A 1 92 ? -12.164 6.269 21.446 1.00 57.19 92 GLY A C 1
ATOM 707 O O . GLY A 1 92 ? -11.397 5.612 20.754 1.00 57.19 92 GLY A O 1
ATOM 708 N N . THR A 1 93 ? -12.328 7.579 21.270 1.00 71.31 93 THR A N 1
ATOM 709 C CA . THR A 1 93 ? -11.406 8.395 20.488 1.00 71.31 93 THR A CA 1
ATOM 710 C C . THR A 1 93 ? -10.069 8.347 21.216 1.00 71.31 93 THR A C 1
ATOM 712 O O . THR A 1 93 ? -9.836 9.069 22.185 1.00 71.31 93 THR A O 1
ATOM 715 N N . VAL A 1 94 ? -9.217 7.404 20.818 1.00 85.75 94 VAL A N 1
ATOM 716 C CA . VAL A 1 94 ? -7.887 7.229 21.399 1.00 85.75 94 VAL A CA 1
ATOM 717 C C . VAL A 1 94 ? -6.974 8.249 20.746 1.00 85.75 94 VAL A C 1
ATOM 719 O O . VAL A 1 94 ? -6.576 8.066 19.598 1.00 85.75 94 VAL A O 1
ATOM 722 N N . PHE A 1 95 ? -6.617 9.306 21.465 1.00 89.06 95 PHE A N 1
ATOM 723 C CA . PHE A 1 95 ? -5.632 10.272 20.990 1.00 89.06 95 PHE A CA 1
ATOM 724 C C . PHE A 1 95 ? -4.222 9.887 21.434 1.00 89.06 95 PHE A C 1
ATOM 726 O O . PHE A 1 95 ? -4.001 9.373 22.530 1.00 89.06 95 PHE A O 1
ATOM 733 N N . THR A 1 96 ? -3.247 10.106 20.564 1.00 89.12 96 THR A N 1
ATOM 734 C CA . THR A 1 96 ? -1.825 9.892 20.841 1.00 89.12 96 THR A CA 1
ATOM 735 C C . THR A 1 96 ? -1.053 10.979 20.105 1.00 89.12 96 THR A C 1
ATOM 737 O O . THR A 1 96 ? -1.253 11.154 18.907 1.00 89.12 96 THR A O 1
ATOM 740 N N . ASP A 1 97 ? -0.248 11.762 20.826 1.00 88.94 97 ASP A N 1
ATOM 741 C CA . ASP A 1 97 ? 0.459 12.943 20.299 1.00 88.94 97 ASP A CA 1
ATOM 742 C C . ASP A 1 97 ? -0.450 13.892 19.484 1.00 88.94 97 ASP A C 1
ATOM 744 O O . ASP A 1 97 ? -0.083 14.390 18.421 1.00 88.94 97 ASP A O 1
ATOM 748 N N . GLY A 1 98 ? -1.683 14.105 19.960 1.00 88.25 98 GLY A N 1
ATOM 749 C CA . GLY A 1 98 ? -2.674 14.974 19.313 1.00 88.25 98 GLY A CA 1
ATOM 750 C C . GLY A 1 98 ? -3.326 14.406 18.044 1.00 88.25 98 GLY A C 1
ATOM 751 O O . GLY A 1 98 ? -4.173 15.075 17.461 1.00 88.25 98 GLY A O 1
ATOM 752 N N . GLN A 1 99 ? -2.980 13.185 17.625 1.00 91.12 99 GLN A N 1
ATOM 753 C CA . GLN A 1 99 ? -3.615 12.494 16.499 1.00 91.12 99 GLN A CA 1
ATOM 754 C C . GLN A 1 99 ? -4.652 11.490 16.996 1.00 91.12 99 GLN A C 1
ATOM 756 O O . GLN A 1 99 ? -4.431 10.806 17.998 1.00 91.12 99 GLN A O 1
ATOM 761 N N . GLU A 1 100 ? -5.769 11.360 16.283 1.00 91.75 100 GLU A N 1
ATOM 762 C CA . GLU A 1 100 ? -6.716 10.274 16.523 1.00 91.75 100 GLU A CA 1
ATOM 763 C C . GLU A 1 100 ? -6.107 8.958 16.026 1.00 91.75 100 GLU A C 1
ATOM 765 O O . GLU A 1 100 ? -5.774 8.797 14.853 1.00 91.75 100 GLU A O 1
ATOM 770 N N . THR A 1 101 ? -5.955 7.999 16.934 1.00 93.94 101 THR A N 1
ATOM 771 C CA . THR A 1 101 ? -5.310 6.709 16.668 1.00 93.94 101 THR A CA 1
ATOM 772 C C . THR A 1 101 ? -6.201 5.514 16.952 1.00 93.94 101 THR A C 1
ATOM 774 O O . THR A 1 101 ? -5.701 4.402 17.116 1.00 93.94 101 THR A O 1
ATOM 777 N N . TYR A 1 102 ? -7.516 5.707 17.033 1.00 92.88 102 TYR A N 1
ATOM 778 C CA . TYR A 1 102 ? -8.443 4.599 17.232 1.00 92.88 102 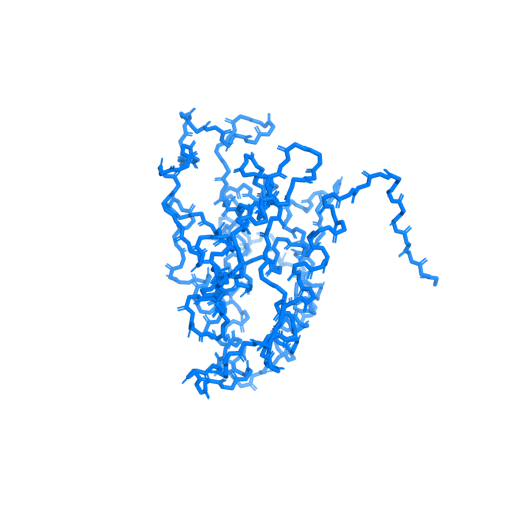TYR A CA 1
ATOM 779 C C . TYR A 1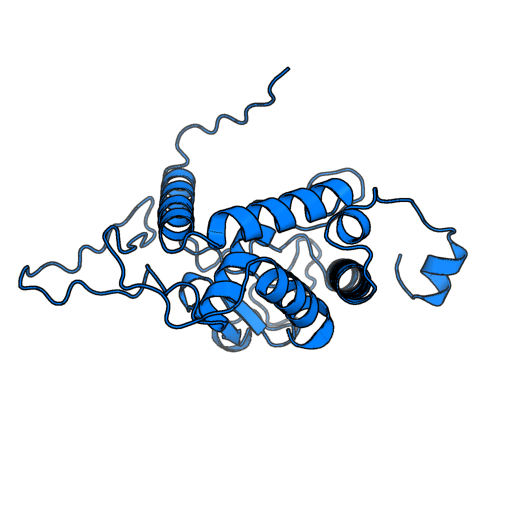 102 ? -8.355 3.577 16.086 1.00 92.88 102 TYR A C 1
ATOM 781 O O . TYR A 1 102 ? -8.259 3.926 14.909 1.00 92.88 102 TYR A O 1
ATOM 789 N N . PHE A 1 103 ? -8.411 2.300 16.451 1.00 93.50 103 PHE A N 1
ATOM 790 C CA . PHE A 1 103 ? -8.707 1.183 15.563 1.00 93.50 103 PHE A CA 1
ATOM 791 C C . PHE A 1 103 ? -9.303 0.053 16.395 1.00 93.50 103 PHE A C 1
ATOM 793 O O . PHE A 1 103 ? -8.963 -0.104 17.570 1.00 93.50 103 PHE A O 1
ATOM 800 N N . PHE A 1 104 ? -10.187 -0.728 15.786 1.00 92.69 104 PHE A N 1
ATOM 801 C CA . PHE A 1 104 ? -10.784 -1.886 16.430 1.00 92.69 104 PHE A CA 1
ATOM 802 C C . PHE A 1 104 ? -9.730 -2.957 16.734 1.00 92.69 104 PHE A C 1
ATOM 804 O O . PHE A 1 104 ? -8.939 -3.323 15.865 1.00 92.69 104 PHE A O 1
ATOM 811 N N . THR A 1 105 ? -9.759 -3.461 17.966 1.00 90.38 105 THR A N 1
ATOM 812 C CA . THR A 1 105 ? -8.978 -4.610 18.433 1.00 90.38 105 THR A CA 1
ATOM 813 C C . THR A 1 105 ? -9.953 -5.681 18.893 1.00 90.38 105 THR A C 1
ATOM 815 O O . THR A 1 105 ? -10.757 -5.422 19.792 1.00 90.38 105 THR A O 1
ATOM 818 N N . GLY A 1 106 ? -9.909 -6.869 18.299 1.00 87.88 106 GLY A N 1
ATOM 819 C CA . GLY A 1 106 ? -10.831 -7.944 18.651 1.00 87.88 106 GLY A CA 1
ATOM 820 C C . GLY A 1 106 ? -11.090 -8.919 17.514 1.00 87.88 106 GLY A C 1
ATOM 821 O O . GLY A 1 106 ? -10.509 -8.827 16.435 1.00 87.88 106 GLY A O 1
ATOM 822 N N . THR A 1 107 ? -11.992 -9.864 17.765 1.00 89.00 107 THR A N 1
ATOM 823 C CA . THR A 1 107 ? -12.345 -10.895 16.788 1.00 89.00 107 THR A CA 1
ATOM 824 C C . THR A 1 107 ? -13.178 -10.305 15.658 1.00 89.00 107 THR A C 1
ATOM 826 O O . THR A 1 107 ? -14.211 -9.677 15.889 1.00 89.00 107 THR A O 1
ATOM 829 N N . LEU A 1 108 ? -12.741 -10.550 14.427 1.00 90.44 108 LEU A N 1
ATOM 830 C CA . LEU A 1 108 ? -13.436 -10.154 13.208 1.00 90.44 108 LEU A CA 1
ATOM 831 C C . LEU A 1 108 ? -14.149 -11.361 12.587 1.00 90.44 108 LEU A C 1
ATOM 833 O O . LEU A 1 108 ? -13.698 -12.498 12.761 1.00 90.44 108 LEU A O 1
ATOM 837 N N . PRO A 1 109 ? -15.252 -11.145 11.848 1.00 90.81 109 PRO A N 1
ATOM 838 C CA . PRO A 1 109 ? -15.838 -12.206 11.044 1.00 90.81 109 PRO A CA 1
ATOM 839 C C . PRO A 1 109 ? -14.840 -12.676 9.980 1.00 90.81 109 PRO A C 1
ATOM 841 O O . PRO A 1 109 ? -13.999 -11.909 9.509 1.00 90.81 109 PRO A O 1
ATOM 844 N N . ARG A 1 110 ? -14.957 -13.944 9.574 1.00 90.94 110 ARG A N 1
ATOM 845 C CA . ARG A 1 110 ? -14.149 -14.482 8.476 1.00 90.94 110 ARG A CA 1
ATOM 846 C C . ARG A 1 110 ? -14.429 -13.723 7.182 1.00 90.94 110 ARG A C 1
ATOM 848 O O . ARG A 1 110 ? -15.579 -13.403 6.885 1.00 90.94 110 ARG A O 1
ATOM 855 N N . SER A 1 111 ? -13.375 -13.486 6.405 1.00 94.75 111 SER A N 1
ATOM 856 C CA . SER A 1 111 ? -13.501 -12.908 5.072 1.00 94.75 111 SER A CA 1
ATOM 857 C C . SER A 1 111 ? -14.369 -13.796 4.174 1.00 94.75 111 SER A C 1
ATOM 859 O O . SER A 1 111 ? -14.197 -15.015 4.143 1.00 94.75 111 SER A O 1
ATOM 861 N N . SER A 1 112 ? -15.282 -13.177 3.422 1.00 94.69 112 SER A N 1
ATOM 862 C CA . SER A 1 112 ? -16.044 -13.837 2.354 1.00 94.69 112 SER A CA 1
ATOM 863 C C . SER A 1 112 ? -15.239 -13.998 1.060 1.00 94.69 112 SER A C 1
ATOM 865 O O . SER A 1 112 ? -15.684 -14.683 0.143 1.00 94.69 112 SER A O 1
ATOM 867 N N . ASN A 1 113 ? -14.060 -13.375 0.967 1.00 98.00 113 ASN A N 1
ATOM 868 C CA . ASN A 1 113 ? -13.158 -13.523 -0.165 1.00 98.00 113 ASN A CA 1
ATOM 869 C C . ASN A 1 113 ? -12.461 -14.893 -0.103 1.00 98.00 113 ASN A C 1
ATOM 871 O O . ASN A 1 113 ? -11.830 -15.216 0.905 1.00 98.00 113 ASN A O 1
ATOM 875 N N . CYS A 1 114 ? -12.506 -15.654 -1.199 1.00 97.12 114 CYS A N 1
ATOM 876 C CA . CYS A 1 114 ? -11.928 -17.000 -1.298 1.00 97.12 114 CYS A CA 1
ATOM 877 C C . CYS A 1 114 ? -10.598 -17.073 -2.070 1.00 97.12 114 CYS A C 1
ATOM 879 O O . CYS A 1 114 ? -10.102 -18.172 -2.295 1.00 97.12 114 CYS A O 1
ATOM 881 N N . GLU A 1 115 ? -10.012 -15.941 -2.468 1.00 98.25 115 GLU A N 1
ATOM 882 C CA . GLU A 1 115 ? -8.740 -15.913 -3.195 1.00 98.25 115 GLU A CA 1
ATOM 883 C C . GLU A 1 115 ? -7.603 -16.475 -2.334 1.00 98.25 115 GLU A C 1
ATOM 885 O O . GLU A 1 115 ? -7.435 -16.147 -1.154 1.00 98.25 115 GLU A O 1
ATOM 890 N N . THR A 1 116 ? -6.781 -17.317 -2.934 1.00 98.19 116 THR A N 1
ATOM 891 C CA . THR A 1 116 ? -5.550 -17.833 -2.347 1.00 98.19 116 THR A CA 1
ATOM 892 C C . THR A 1 116 ? -4.496 -16.730 -2.208 1.00 98.19 116 THR A C 1
ATOM 894 O O . THR A 1 116 ? -4.566 -15.671 -2.829 1.00 98.19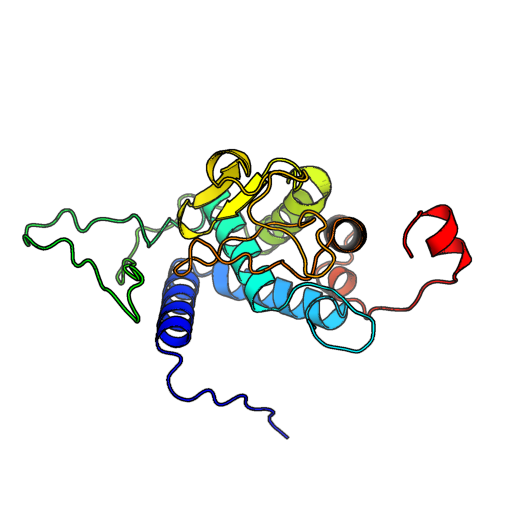 116 THR A O 1
ATOM 897 N N . VAL A 1 117 ? -3.446 -16.991 -1.421 1.00 98.12 117 VAL A N 1
ATOM 898 C CA . VAL A 1 117 ? -2.287 -16.082 -1.314 1.00 98.12 117 VAL A CA 1
ATOM 899 C C . VAL A 1 117 ? -1.668 -15.797 -2.690 1.00 98.12 117 VAL A C 1
ATOM 901 O O . VAL A 1 117 ? -1.277 -14.664 -2.957 1.00 98.12 117 VAL A O 1
ATOM 904 N N . GLY A 1 118 ? -1.587 -16.807 -3.564 1.00 97.00 118 GLY A N 1
ATOM 905 C CA . GLY A 1 118 ? -1.032 -16.660 -4.911 1.00 97.00 118 GLY A CA 1
ATOM 906 C C . GLY A 1 118 ? -1.873 -15.740 -5.794 1.00 97.00 118 GLY A C 1
ATOM 907 O O . GLY A 1 118 ? -1.327 -14.829 -6.412 1.00 97.00 118 GLY A O 1
ATOM 908 N N . GLU A 1 119 ? -3.194 -15.924 -5.796 1.00 98.00 119 GLU A N 1
ATOM 909 C CA . GLU A 1 119 ? -4.129 -15.066 -6.539 1.00 98.00 119 GLU A CA 1
ATOM 910 C C . GLU A 1 119 ? -4.077 -13.619 -6.037 1.00 98.00 119 GLU A C 1
ATOM 912 O O . GLU A 1 119 ? -3.947 -12.693 -6.836 1.00 98.00 119 GLU A O 1
ATOM 917 N N . LEU A 1 120 ? -4.051 -13.418 -4.715 1.00 98.62 120 LEU A N 1
ATOM 918 C CA . LEU A 1 120 ? -3.911 -12.088 -4.119 1.00 98.62 120 LEU A CA 1
ATOM 919 C C . LEU A 1 120 ? -2.593 -11.408 -4.507 1.00 98.62 120 LEU A C 1
ATOM 921 O O . LEU A 1 120 ? -2.578 -10.199 -4.731 1.00 98.62 120 LEU A O 1
ATOM 925 N N . LEU A 1 121 ? -1.490 -12.157 -4.603 1.00 98.25 121 LEU A N 1
ATOM 926 C CA . LEU A 1 121 ? -0.210 -11.612 -5.060 1.00 98.25 121 LEU A CA 1
ATOM 927 C C . LEU A 1 121 ? -0.263 -11.212 -6.537 1.00 98.25 121 LEU A C 1
ATOM 929 O O . LEU A 1 121 ? 0.170 -10.110 -6.875 1.00 98.25 121 LEU A O 1
ATOM 933 N N . VAL A 1 122 ? -0.817 -12.064 -7.404 1.00 98.25 122 VAL A N 1
ATOM 934 C CA . VAL A 1 122 ? -1.001 -11.751 -8.832 1.00 98.25 122 VAL A CA 1
ATOM 935 C C . VAL A 1 122 ? -1.821 -10.472 -8.991 1.00 98.25 122 VAL A C 1
ATOM 937 O O . VAL A 1 122 ? -1.383 -9.540 -9.668 1.00 98.25 122 VAL A O 1
ATOM 940 N N . GLU A 1 123 ? -2.965 -10.391 -8.315 1.00 98.50 123 GLU A N 1
ATOM 941 C CA . GLU A 1 123 ? -3.861 -9.241 -8.411 1.00 98.50 123 GLU A CA 1
ATOM 942 C C . GLU A 1 123 ? -3.277 -7.979 -7.763 1.00 98.50 123 GLU A C 1
ATOM 944 O O . GLU A 1 123 ? -3.494 -6.881 -8.274 1.00 98.50 123 GLU A O 1
ATOM 949 N N . PHE A 1 124 ? -2.468 -8.101 -6.706 1.00 98.62 124 PHE A N 1
ATOM 950 C CA . PHE A 1 124 ? -1.746 -6.968 -6.119 1.00 98.62 124 PHE A CA 1
ATOM 951 C C . PHE A 1 124 ? -0.791 -6.329 -7.133 1.00 98.62 124 PHE A C 1
ATOM 953 O O . PHE A 1 124 ? -0.832 -5.113 -7.354 1.00 98.62 124 PHE A O 1
ATOM 960 N N . PHE A 1 125 ? 0.053 -7.142 -7.780 1.00 98.50 125 PHE A N 1
ATOM 961 C CA . PHE A 1 125 ? 0.997 -6.637 -8.774 1.00 98.50 125 PHE A CA 1
ATOM 962 C C . PHE A 1 125 ? 0.277 -6.106 -10.012 1.00 98.50 125 PHE A C 1
ATOM 964 O O . PHE A 1 125 ? 0.611 -5.021 -10.488 1.00 98.50 125 PHE A O 1
ATOM 971 N N . ARG A 1 126 ? -0.768 -6.801 -10.481 1.00 98.44 126 ARG A N 1
ATOM 972 C CA . ARG A 1 126 ? -1.619 -6.341 -11.585 1.00 98.44 126 ARG A CA 1
ATOM 973 C C . ARG A 1 126 ? -2.251 -4.983 -11.288 1.00 98.44 126 ARG A C 1
ATOM 975 O O . ARG A 1 126 ? -2.220 -4.088 -12.133 1.00 98.44 126 ARG A O 1
ATOM 982 N N . TYR A 1 127 ? -2.810 -4.816 -10.091 1.00 98.62 127 TYR A N 1
ATOM 983 C CA . TYR A 1 127 ? -3.491 -3.593 -9.686 1.00 98.62 127 TYR A CA 1
ATOM 984 C C . TYR A 1 127 ? -2.556 -2.387 -9.737 1.00 98.62 127 TYR A C 1
ATOM 986 O O . TYR A 1 127 ? -2.861 -1.407 -10.416 1.00 98.62 127 TYR A O 1
ATOM 994 N N . TYR A 1 128 ? -1.394 -2.466 -9.087 1.00 98.25 128 TYR A N 1
ATOM 995 C CA . TYR A 1 128 ? -0.448 -1.349 -9.065 1.00 98.25 128 TYR A CA 1
ATOM 996 C C . TYR A 1 128 ? 0.307 -1.145 -10.387 1.00 98.25 128 TYR A C 1
ATOM 998 O O . TYR A 1 128 ? 0.756 -0.032 -10.657 1.00 98.25 128 TYR A O 1
ATOM 1006 N N . ALA A 1 129 ? 0.397 -2.171 -11.238 1.00 97.06 129 ALA A N 1
ATOM 1007 C CA . ALA A 1 129 ? 0.957 -2.056 -12.581 1.00 97.06 129 ALA A CA 1
ATOM 1008 C C . ALA A 1 129 ? -0.001 -1.392 -13.585 1.00 97.06 129 ALA A C 1
ATOM 1010 O O . ALA A 1 129 ? 0.440 -0.607 -14.427 1.00 97.06 129 ALA A O 1
ATOM 1011 N N . PHE A 1 130 ? -1.303 -1.686 -13.530 1.00 97.38 130 PHE A N 1
ATOM 1012 C CA . PHE A 1 130 ? -2.214 -1.347 -14.634 1.00 97.38 130 PHE A CA 1
ATOM 1013 C C . PHE A 1 130 ? -3.479 -0.589 -14.239 1.00 97.38 130 PHE A C 1
ATOM 1015 O O . PHE A 1 130 ? -4.041 0.099 -15.085 1.00 97.38 130 PHE A O 1
ATOM 1022 N N . HIS A 1 131 ? -3.942 -0.705 -12.995 1.00 97.81 131 HIS A N 1
ATOM 1023 C CA . HIS A 1 131 ? -5.257 -0.197 -12.593 1.00 97.81 131 HIS A CA 1
ATOM 1024 C C . HIS A 1 131 ? -5.189 1.004 -11.648 1.00 97.81 131 HIS A C 1
ATOM 1026 O O . HIS A 1 131 ? -6.091 1.839 -11.659 1.00 97.81 131 HIS A O 1
ATOM 1032 N N . PHE A 1 132 ? -4.143 1.103 -10.829 1.00 98.06 132 PHE A N 1
ATOM 1033 C CA . PHE A 1 132 ? -3.959 2.217 -9.911 1.00 98.06 132 PHE A CA 1
ATOM 1034 C C . PHE A 1 132 ? -3.494 3.476 -10.651 1.00 98.06 132 PHE A C 1
ATOM 1036 O O . PHE A 1 132 ? -2.401 3.512 -11.222 1.00 98.06 132 PHE A O 1
ATOM 1043 N N . ASP A 1 133 ? -4.302 4.533 -10.589 1.00 97.06 133 ASP A N 1
ATOM 1044 C CA . ASP A 1 133 ? -3.968 5.828 -11.175 1.00 97.06 133 ASP A CA 1
ATOM 1045 C C . ASP A 1 133 ? -3.359 6.754 -10.117 1.00 97.06 133 ASP A C 1
ATOM 1047 O O . ASP A 1 133 ? -4.062 7.493 -9.430 1.00 97.06 133 ASP A O 1
ATOM 1051 N N . ALA A 1 134 ? -2.030 6.758 -10.007 1.00 95.75 134 ALA A N 1
ATOM 1052 C CA . ALA A 1 134 ? -1.311 7.601 -9.049 1.00 95.75 134 ALA A CA 1
ATOM 1053 C C . ALA A 1 134 ? -1.473 9.120 -9.290 1.00 95.75 134 ALA A C 1
ATOM 1055 O O . ALA A 1 134 ? -1.163 9.921 -8.402 1.00 95.75 134 ALA A O 1
ATOM 1056 N N . THR A 1 135 ? -1.955 9.543 -10.466 1.00 94.62 135 THR A N 1
ATOM 1057 C CA . THR A 1 135 ? -2.199 10.966 -10.760 1.00 94.62 135 THR A CA 1
ATOM 1058 C C . THR A 1 135 ? -3.489 11.462 -10.110 1.00 94.62 135 THR A C 1
ATOM 1060 O O . THR A 1 135 ? -3.564 12.619 -9.694 1.00 94.62 135 THR A O 1
ATOM 1063 N N . GLN A 1 136 ? -4.474 10.573 -9.949 1.00 96.62 136 GLN A N 1
ATOM 1064 C CA . GLN A 1 136 ? -5.787 10.887 -9.383 1.00 96.62 136 GLN A CA 1
ATOM 1065 C C . GLN A 1 136 ? -6.013 10.281 -8.002 1.00 96.62 136 GLN A C 1
ATOM 1067 O O . GLN A 1 136 ? -6.814 10.809 -7.234 1.00 96.62 136 GLN A O 1
ATOM 1072 N N . GLN A 1 137 ? -5.329 9.192 -7.657 1.00 97.88 137 GLN A N 1
ATOM 1073 C CA . GLN A 1 137 ? -5.615 8.391 -6.473 1.00 97.88 137 GLN A CA 1
ATOM 1074 C C . GLN A 1 137 ? -4.496 8.470 -5.430 1.00 97.88 137 GLN A C 1
ATOM 1076 O O . GLN A 1 137 ? -3.305 8.507 -5.732 1.00 97.88 137 GLN A O 1
ATOM 1081 N N . CYS A 1 138 ? -4.909 8.492 -4.168 1.00 97.62 138 CYS A N 1
ATOM 1082 C CA . CYS A 1 138 ? -4.075 8.374 -2.985 1.00 97.62 138 CYS A CA 1
ATOM 1083 C C . CYS A 1 138 ? -4.458 7.086 -2.259 1.00 97.62 138 CYS A C 1
ATOM 1085 O O . CYS A 1 138 ? -5.642 6.823 -2.039 1.00 97.62 138 CYS A O 1
ATOM 1087 N N . VAL A 1 139 ? -3.466 6.285 -1.886 1.00 98.56 139 VAL A N 1
ATOM 1088 C CA . VAL A 1 139 ? -3.672 5.095 -1.058 1.00 98.56 139 VAL A CA 1
ATOM 1089 C C . VAL A 1 139 ? -4.001 5.533 0.368 1.00 98.56 139 VAL A C 1
ATOM 1091 O O . VAL A 1 139 ? -3.294 6.359 0.936 1.00 98.56 139 VAL A O 1
ATOM 1094 N N . SER A 1 140 ? -5.057 4.975 0.954 1.00 98.06 140 SER A N 1
ATOM 1095 C CA . SER A 1 140 ? -5.471 5.243 2.330 1.00 98.06 140 SER A CA 1
ATOM 1096 C C . SER A 1 140 ? -6.034 3.976 2.965 1.00 98.06 140 SER A C 1
ATOM 1098 O O . SER A 1 140 ? -7.141 3.537 2.650 1.00 98.06 140 SER A O 1
ATOM 1100 N N . VAL A 1 141 ? -5.276 3.410 3.906 1.00 97.94 141 VAL A N 1
ATOM 1101 C CA . VAL A 1 141 ? -5.726 2.269 4.720 1.00 97.94 141 VAL A CA 1
ATOM 1102 C C . VAL A 1 141 ? -6.889 2.674 5.631 1.00 97.94 141 VAL A C 1
ATOM 1104 O O . VAL A 1 141 ? -7.825 1.906 5.843 1.00 97.94 141 VAL A O 1
ATOM 1107 N N . ARG A 1 142 ? -6.877 3.914 6.132 1.00 96.31 142 ARG A N 1
ATOM 1108 C CA . ARG A 1 142 ? -7.939 4.462 6.986 1.00 96.31 142 ARG A CA 1
ATOM 1109 C C . ARG A 1 142 ? -9.275 4.599 6.256 1.00 96.31 142 ARG A C 1
ATOM 1111 O O . ARG A 1 142 ? -10.328 4.503 6.881 1.00 96.31 142 ARG A O 1
ATOM 1118 N N . LEU A 1 143 ? -9.244 4.842 4.946 1.00 96.19 143 LEU A N 1
ATOM 1119 C CA . LEU A 1 143 ? -10.442 5.011 4.121 1.00 96.19 143 LEU A CA 1
ATOM 1120 C C . LEU A 1 143 ? -10.790 3.769 3.288 1.00 96.19 143 LEU A C 1
ATOM 1122 O O . LEU A 1 143 ? -11.794 3.796 2.582 1.00 96.19 143 LEU A O 1
ATOM 1126 N N . GLY A 1 144 ? -10.036 2.673 3.428 1.00 95.31 144 GLY A N 1
ATOM 1127 C CA . GLY A 1 144 ? -10.394 1.373 2.857 1.00 95.31 144 GLY A CA 1
ATOM 1128 C C . GLY A 1 144 ? -9.927 1.134 1.428 1.00 95.31 144 GLY A C 1
ATOM 1129 O O . GLY A 1 144 ? -10.640 0.507 0.649 1.00 95.31 144 GLY A O 1
ATOM 1130 N N . GLY A 1 145 ? -8.754 1.645 1.060 1.00 95.94 145 GLY A N 1
ATOM 1131 C CA . GLY A 1 145 ? -8.156 1.388 -0.244 1.00 95.94 145 GLY A CA 1
ATOM 1132 C C . GLY A 1 145 ? -7.574 2.649 -0.853 1.00 95.94 145 GLY A C 1
ATOM 1133 O O . GLY A 1 145 ? -6.449 3.039 -0.549 1.00 95.94 145 GLY A O 1
ATOM 1134 N N . THR A 1 146 ? -8.329 3.286 -1.743 1.00 97.50 146 THR A N 1
ATOM 1135 C CA . THR A 1 146 ? -7.886 4.487 -2.459 1.00 97.50 146 THR A CA 1
ATOM 1136 C C . THR A 1 146 ? -8.939 5.575 -2.425 1.00 97.50 146 THR A C 1
ATOM 1138 O O . THR A 1 146 ? -10.124 5.295 -2.589 1.00 97.50 146 THR A O 1
ATOM 1141 N N . VAL A 1 147 ? -8.494 6.821 -2.320 1.00 97.00 147 VAL A N 1
ATOM 1142 C CA . VAL A 1 147 ? -9.335 8.018 -2.407 1.00 97.00 147 VAL A CA 1
ATOM 1143 C C . VAL A 1 147 ? -8.800 8.978 -3.453 1.00 97.00 147 VAL A C 1
ATOM 1145 O O . VAL A 1 147 ? -7.634 8.896 -3.833 1.00 97.00 147 VAL A O 1
ATOM 1148 N N . LEU A 1 148 ? -9.631 9.908 -3.917 1.00 97.62 148 LEU A N 1
ATOM 1149 C CA . LEU A 1 148 ? -9.172 10.936 -4.845 1.00 97.62 148 LEU A CA 1
ATOM 1150 C C . LEU A 1 148 ? -8.165 11.870 -4.161 1.00 97.62 148 LEU A C 1
ATOM 1152 O O . LEU A 1 148 ? -8.391 12.352 -3.050 1.00 97.62 148 LEU A O 1
ATOM 1156 N N . ARG A 1 149 ? -7.064 12.179 -4.851 1.00 96.44 149 ARG A N 1
ATOM 1157 C CA . ARG A 1 149 ? -6.062 13.163 -4.416 1.00 96.44 149 ARG A CA 1
ATOM 1158 C C . ARG A 1 149 ? -6.696 14.540 -4.230 1.00 96.44 149 ARG A C 1
ATOM 1160 O O . ARG A 1 149 ? -6.333 15.249 -3.293 1.00 96.44 149 ARG A O 1
ATOM 1167 N N . SER A 1 150 ? -7.674 14.893 -5.065 1.00 95.50 150 SER A N 1
ATOM 1168 C CA . SER A 1 150 ? -8.452 16.133 -4.959 1.00 95.50 150 SER A CA 1
ATOM 1169 C C . SER A 1 150 ? -9.175 16.271 -3.620 1.00 95.50 150 SER A C 1
ATOM 1171 O O . SER A 1 150 ? -9.083 17.327 -3.000 1.00 95.50 150 SER A O 1
ATOM 1173 N N . ALA A 1 151 ? -9.776 15.192 -3.114 1.00 94.69 151 ALA A N 1
ATOM 1174 C CA . ALA A 1 151 ? -10.476 15.177 -1.828 1.00 94.69 151 ALA A CA 1
ATOM 1175 C C . ALA A 1 151 ? -9.550 15.433 -0.623 1.00 94.69 151 ALA A C 1
ATOM 1177 O O . ALA A 1 151 ? -10.019 15.814 0.444 1.00 94.69 151 ALA A O 1
ATOM 1178 N N . LYS A 1 152 ? -8.233 15.246 -0.788 1.00 93.25 152 LYS A N 1
ATOM 1179 C CA . LYS A 1 152 ? -7.216 15.534 0.237 1.00 93.25 152 LYS A CA 1
ATOM 1180 C C . LYS A 1 152 ? -6.431 16.826 -0.021 1.00 93.25 152 LYS A C 1
ATOM 1182 O O . LYS A 1 152 ? -5.555 17.168 0.766 1.00 93.25 152 LYS A O 1
ATOM 1187 N N . GLY A 1 153 ? -6.679 17.527 -1.131 1.00 94.56 153 GLY A N 1
ATOM 1188 C CA . GLY A 1 153 ? -5.827 18.640 -1.570 1.00 94.56 153 GLY A CA 1
ATOM 1189 C C . GLY A 1 153 ? -4.412 18.198 -1.973 1.00 94.56 153 GLY A C 1
ATOM 1190 O O . GLY A 1 153 ? -3.469 18.982 -1.910 1.00 94.56 153 GLY A O 1
ATOM 1191 N N . TRP A 1 154 ? -4.239 16.930 -2.354 1.00 95.44 154 TRP A N 1
ATOM 1192 C CA . TRP A 1 154 ? -2.953 16.313 -2.702 1.00 95.44 154 TRP A CA 1
ATOM 1193 C C . TRP A 1 154 ? -2.771 16.168 -4.214 1.00 95.44 154 TRP A C 1
ATOM 1195 O O . TRP A 1 154 ? -2.043 15.287 -4.652 1.00 95.44 154 TRP A O 1
ATOM 1205 N N . GLN A 1 155 ? -3.455 16.983 -5.015 1.00 93.38 155 GLN A N 1
ATOM 1206 C CA . GLN A 1 155 ? -3.516 16.903 -6.483 1.00 93.38 155 GLN A CA 1
ATOM 1207 C C . GLN A 1 155 ? -2.122 16.800 -7.135 1.00 93.38 155 GLN A C 1
ATOM 1209 O O . GLN A 1 155 ? -1.126 17.240 -6.561 1.00 93.38 155 GLN A O 1
ATOM 1214 N N . ASP A 1 156 ? -2.027 16.241 -8.342 1.00 90.00 156 ASP A N 1
ATOM 1215 C CA . ASP A 1 156 ? -0.763 16.156 -9.090 1.00 90.00 156 ASP A CA 1
ATOM 1216 C C . ASP A 1 156 ? -0.457 17.455 -9.870 1.00 90.00 156 ASP A C 1
ATOM 1218 O O . ASP A 1 156 ? -0.261 17.458 -11.086 1.00 90.00 156 ASP A O 1
ATOM 1222 N N . ASN A 1 157 ? -0.471 18.596 -9.177 1.00 90.12 157 ASN A N 1
ATOM 1223 C CA . ASN A 1 157 ? -0.239 19.922 -9.752 1.00 90.12 157 ASN A CA 1
ATOM 1224 C C . ASN A 1 157 ? 0.376 20.888 -8.718 1.00 90.12 157 ASN A C 1
ATOM 1226 O O . ASN A 1 157 ? 0.570 20.543 -7.552 1.00 90.12 157 ASN A O 1
ATOM 1230 N N . MET A 1 158 ? 0.684 22.115 -9.137 1.00 89.19 158 MET A N 1
ATOM 1231 C CA . MET A 1 158 ? 1.355 23.103 -8.281 1.00 89.19 158 MET A CA 1
ATOM 1232 C C . MET A 1 158 ? 0.486 23.636 -7.131 1.00 89.19 158 MET A C 1
ATOM 1234 O O . MET A 1 158 ? 1.026 24.249 -6.215 1.00 89.19 158 MET A O 1
ATOM 1238 N N . THR A 1 159 ? -0.830 23.396 -7.140 1.00 88.94 159 THR A N 1
ATOM 1239 C CA . THR A 1 159 ? -1.730 23.785 -6.039 1.00 88.94 159 THR A CA 1
ATOM 1240 C C . THR A 1 159 ? -1.795 22.724 -4.936 1.00 88.94 159 THR A C 1
ATOM 1242 O O . THR A 1 159 ? -2.570 22.854 -3.992 1.00 88.94 159 THR A O 1
ATOM 1245 N N . SER A 1 160 ? -1.029 21.640 -5.066 1.00 90.69 160 SER A N 1
ATOM 1246 C CA . SER A 1 160 ? -0.993 20.541 -4.105 1.00 90.69 160 SER A CA 1
ATOM 1247 C C . SER A 1 160 ? -0.406 20.958 -2.762 1.00 90.69 160 SER A C 1
ATOM 1249 O O . SER A 1 160 ? 0.624 21.628 -2.706 1.00 90.69 160 SER A O 1
ATOM 1251 N N . ARG A 1 161 ? -0.983 20.450 -1.669 1.00 90.25 161 ARG A N 1
ATOM 1252 C CA . ARG A 1 161 ? -0.358 20.488 -0.336 1.00 90.25 161 ARG A CA 1
ATOM 1253 C C . ARG A 1 161 ? 0.789 19.477 -0.187 1.00 90.25 161 ARG A C 1
ATOM 1255 O O . ARG A 1 161 ? 1.516 19.540 0.796 1.00 90.25 161 ARG A O 1
ATOM 1262 N N . MET A 1 162 ? 0.959 18.556 -1.143 1.00 89.38 162 MET A N 1
ATOM 1263 C CA . MET A 1 162 ? 1.988 17.505 -1.132 1.00 89.38 162 MET A CA 1
ATOM 1264 C C . MET A 1 162 ? 3.045 17.748 -2.210 1.00 89.38 162 MET A C 1
ATOM 1266 O O . MET A 1 162 ? 3.110 17.045 -3.225 1.00 89.38 162 MET A O 1
ATOM 1270 N N . LEU A 1 163 ? 3.881 18.757 -1.974 1.00 87.31 163 LEU A N 1
ATOM 1271 C CA . LEU A 1 163 ? 5.048 19.050 -2.800 1.00 87.31 163 LEU A CA 1
ATOM 1272 C C . LEU A 1 163 ? 6.309 18.431 -2.192 1.00 87.31 163 LEU A C 1
ATOM 1274 O O . LEU A 1 163 ? 6.497 18.417 -0.976 1.00 87.31 163 LEU A O 1
ATOM 1278 N N . THR A 1 164 ? 7.179 17.914 -3.050 1.00 84.56 164 THR A N 1
ATOM 1279 C CA . THR A 1 164 ? 8.508 17.417 -2.691 1.00 84.56 164 THR A CA 1
ATOM 1280 C C . THR A 1 164 ? 9.407 18.578 -2.260 1.00 84.56 164 THR A C 1
ATOM 1282 O O . THR A 1 164 ? 9.055 19.748 -2.426 1.00 84.56 164 THR A O 1
ATOM 1285 N N . ARG A 1 165 ? 10.603 18.271 -1.739 1.00 81.62 165 ARG A N 1
ATOM 1286 C CA . ARG A 1 165 ? 11.596 19.300 -1.372 1.00 81.62 165 ARG A CA 1
ATOM 1287 C C . ARG A 1 165 ? 11.923 20.244 -2.534 1.00 81.62 165 ARG A C 1
ATOM 1289 O O . ARG A 1 165 ? 12.038 21.444 -2.323 1.00 81.62 165 ARG A O 1
ATOM 1296 N N . ASP A 1 166 ? 11.941 19.722 -3.758 1.00 83.81 166 ASP A N 1
ATOM 1297 C CA . ASP A 1 166 ? 12.204 20.491 -4.981 1.00 83.81 166 ASP A CA 1
ATOM 1298 C C . ASP A 1 166 ? 10.951 21.190 -5.542 1.00 83.81 166 ASP A C 1
ATOM 1300 O O . ASP A 1 166 ? 10.908 21.554 -6.716 1.00 83.81 166 ASP A O 1
ATOM 1304 N N . ARG A 1 167 ? 9.896 21.335 -4.727 1.00 85.94 167 ARG A N 1
ATOM 1305 C CA . ARG A 1 167 ? 8.609 21.954 -5.084 1.00 85.94 167 ARG A CA 1
ATOM 1306 C C . ARG A 1 167 ? 7.890 21.301 -6.268 1.00 85.94 167 ARG A C 1
ATOM 1308 O O . ARG A 1 167 ? 7.100 21.952 -6.950 1.00 85.94 167 ARG A O 1
ATOM 1315 N N . LYS A 1 168 ? 8.124 20.008 -6.498 1.00 84.31 168 LYS A N 1
ATOM 1316 C CA . LYS A 1 168 ? 7.406 19.223 -7.511 1.00 84.31 168 LYS A CA 1
ATOM 1317 C C . LYS A 1 168 ? 6.255 18.456 -6.858 1.00 84.31 168 LYS A C 1
ATOM 1319 O O . LYS A 1 168 ? 6.396 18.032 -5.714 1.00 84.31 168 LYS A O 1
ATOM 1324 N N . PRO A 1 169 ? 5.132 18.226 -7.550 1.00 84.81 169 PRO A N 1
ATOM 1325 C CA . PRO A 1 169 ? 4.083 17.355 -7.032 1.00 84.81 169 PRO A CA 1
ATOM 1326 C C . PRO A 1 169 ? 4.602 15.938 -6.750 1.00 84.81 169 PRO A C 1
ATOM 1328 O O . PRO A 1 169 ? 5.414 15.400 -7.512 1.00 84.81 169 PRO A O 1
ATOM 1331 N N . ALA A 1 170 ? 4.127 15.320 -5.666 1.00 89.19 170 ALA A N 1
ATOM 1332 C CA . ALA A 1 170 ? 4.435 13.921 -5.375 1.00 89.19 170 ALA A CA 1
ATOM 1333 C C . ALA A 1 170 ? 3.911 13.000 -6.496 1.00 89.19 170 ALA A C 1
ATOM 1335 O O . ALA A 1 170 ? 2.765 13.137 -6.937 1.00 89.19 170 ALA A O 1
ATOM 1336 N N . GLY A 1 171 ? 4.749 12.058 -6.944 1.00 91.25 171 GLY A N 1
ATOM 1337 C CA . GLY A 1 171 ? 4.396 11.105 -8.003 1.00 91.25 171 GLY A CA 1
ATOM 1338 C C . GLY A 1 171 ? 3.516 9.961 -7.517 1.00 91.25 171 GLY A C 1
ATOM 1339 O O . GLY A 1 171 ? 2.682 9.471 -8.269 1.00 91.25 171 GLY A O 1
ATOM 1340 N N . LEU A 1 172 ? 3.680 9.578 -6.252 1.00 94.88 172 LEU A N 1
ATOM 1341 C CA . LEU A 1 172 ? 2.854 8.609 -5.550 1.00 94.88 172 LEU A CA 1
ATOM 1342 C C . LEU A 1 172 ? 2.378 9.214 -4.223 1.00 94.88 172 LEU A C 1
ATOM 1344 O O . LEU A 1 172 ? 3.141 9.869 -3.506 1.00 94.88 172 LEU A O 1
ATOM 1348 N N . CYS A 1 173 ? 1.115 8.968 -3.883 1.00 96.56 173 CYS A N 1
ATOM 1349 C CA . CYS A 1 173 ? 0.524 9.390 -2.620 1.00 96.56 173 CYS A CA 1
ATOM 1350 C C . CYS A 1 173 ? 0.032 8.184 -1.820 1.00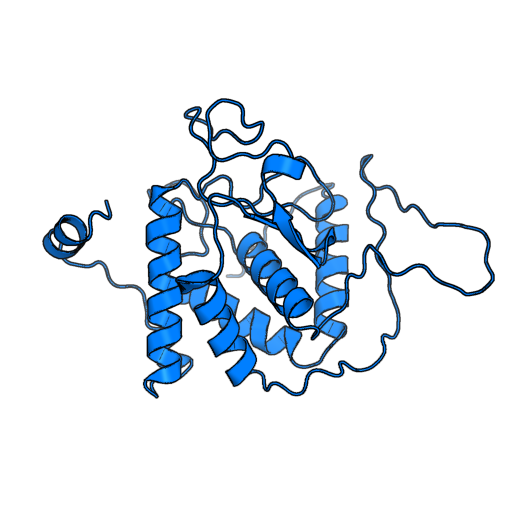 96.56 173 CYS A C 1
ATOM 1352 O O . CYS A 1 173 ? -0.846 7.448 -2.270 1.00 96.56 173 CYS A O 1
ATOM 1354 N N . VAL A 1 174 ? 0.588 8.019 -0.622 1.00 97.69 174 VAL A N 1
ATOM 1355 C CA . VAL A 1 174 ? 0.187 7.012 0.363 1.00 97.69 174 VAL A CA 1
ATOM 1356 C C . VAL A 1 174 ? 0.002 7.723 1.699 1.00 97.69 174 VAL A C 1
ATOM 1358 O O . VAL A 1 174 ? 0.967 8.233 2.258 1.00 97.69 174 VAL A O 1
ATOM 1361 N N . GLU A 1 175 ? -1.237 7.824 2.170 1.00 97.44 175 GLU A N 1
ATOM 1362 C CA . GLU A 1 175 ? -1.602 8.465 3.436 1.00 97.44 175 GLU A CA 1
ATOM 1363 C C . GLU A 1 175 ? -1.111 7.628 4.627 1.00 97.44 175 GLU A C 1
ATOM 1365 O O . GLU A 1 175 ? -1.331 6.415 4.672 1.00 97.44 175 GLU A O 1
ATOM 1370 N N . ASP A 1 176 ? -0.480 8.277 5.609 1.00 97.06 176 ASP A N 1
ATOM 1371 C CA . ASP A 1 176 ? -0.251 7.662 6.916 1.00 97.06 176 ASP A CA 1
ATOM 1372 C C . ASP A 1 176 ? -1.596 7.482 7.654 1.00 97.06 176 ASP A C 1
ATOM 1374 O O . ASP A 1 176 ? -2.409 8.409 7.680 1.00 97.06 176 ASP A O 1
ATOM 1378 N N . PRO A 1 177 ? -1.868 6.314 8.264 1.00 96.25 177 PRO A N 1
ATOM 1379 C CA . PRO A 1 177 ? -3.165 6.024 8.869 1.00 96.25 177 PRO A CA 1
ATOM 1380 C C . PRO A 1 177 ? -3.497 6.909 10.079 1.00 96.25 177 PRO A C 1
ATOM 1382 O O . PRO A 1 177 ? -4.679 7.014 10.405 1.00 96.25 177 PRO A O 1
ATOM 1385 N N . PHE A 1 178 ? -2.508 7.542 10.724 1.00 95.31 178 PHE A N 1
ATOM 1386 C CA . PHE A 1 178 ? -2.725 8.434 11.871 1.00 95.31 178 PHE A CA 1
ATOM 1387 C C . PHE A 1 178 ? -2.296 9.877 11.602 1.00 95.31 178 PHE A C 1
ATOM 1389 O O . PHE A 1 178 ? -2.971 10.800 12.043 1.00 95.31 178 PHE A O 1
ATOM 1396 N N . ILE A 1 179 ? -1.217 10.106 10.849 1.00 95.25 179 ILE A N 1
ATOM 1397 C CA . ILE A 1 179 ? -0.762 11.458 10.493 1.00 95.25 179 ILE A CA 1
ATOM 1398 C C . ILE A 1 179 ? -1.340 11.836 9.122 1.00 95.25 179 ILE A C 1
ATOM 1400 O O . ILE A 1 179 ? -0.688 11.687 8.092 1.00 95.25 179 ILE A O 1
ATOM 1404 N N . LEU A 1 180 ? -2.572 12.346 9.089 1.00 94.25 180 LEU A N 1
ATOM 1405 C CA . LEU A 1 180 ? -3.359 12.466 7.845 1.00 94.25 180 LEU A CA 1
ATOM 1406 C C . LEU A 1 180 ? -2.807 13.450 6.797 1.00 94.25 180 LEU A C 1
ATOM 1408 O O . LEU A 1 180 ? -3.184 13.377 5.621 1.00 94.25 180 LEU A O 1
ATOM 1412 N N . ASP A 1 181 ? -1.909 14.341 7.224 1.00 92.88 181 ASP A N 1
ATOM 1413 C CA . ASP A 1 181 ? -1.159 15.287 6.390 1.00 92.88 181 ASP A CA 1
ATOM 1414 C C . ASP A 1 181 ? 0.226 14.751 5.971 1.00 92.88 181 ASP A C 1
ATOM 1416 O O . ASP A 1 181 ? 1.012 15.460 5.349 1.00 92.88 181 ASP A O 1
ATOM 1420 N N . ARG A 1 182 ? 0.553 13.489 6.274 1.00 93.25 182 ARG A N 1
ATOM 1421 C CA . ARG A 1 182 ? 1.813 12.854 5.880 1.00 93.25 182 ARG A CA 1
ATOM 1422 C C . ARG A 1 182 ? 1.604 11.918 4.697 1.00 93.25 182 ARG A C 1
ATOM 1424 O O . ARG A 1 182 ? 0.902 10.915 4.796 1.00 93.25 182 ARG A O 1
ATOM 1431 N N . ASN A 1 183 ? 2.316 12.190 3.607 1.00 94.44 183 ASN A N 1
ATOM 1432 C CA . ASN A 1 183 ? 2.507 11.229 2.527 1.00 94.44 183 ASN A CA 1
ATOM 1433 C C . ASN A 1 183 ? 3.731 10.336 2.824 1.00 94.44 183 ASN A C 1
ATOM 1435 O O . ASN A 1 183 ? 4.863 10.806 2.928 1.00 94.44 183 ASN A O 1
ATOM 1439 N N . CYS A 1 184 ? 3.533 9.028 2.947 1.00 93.62 184 CYS A N 1
ATOM 1440 C CA . CYS A 1 184 ? 4.598 8.050 3.189 1.00 93.62 184 CYS A CA 1
ATOM 1441 C C . CYS A 1 184 ? 5.459 7.781 1.943 1.00 93.62 184 CYS A C 1
ATOM 1443 O O . CYS A 1 184 ? 6.534 7.193 2.043 1.00 93.62 184 CYS A O 1
ATOM 1445 N N . ALA A 1 185 ? 5.008 8.228 0.771 1.00 92.81 185 ALA A N 1
ATOM 1446 C CA . ALA A 1 185 ? 5.673 8.053 -0.514 1.00 92.81 185 ALA A CA 1
ATOM 1447 C C . ALA A 1 185 ? 6.316 9.349 -1.046 1.00 92.81 185 ALA A C 1
ATOM 1449 O O . ALA A 1 185 ? 6.507 9.486 -2.251 1.00 92.81 185 ALA A O 1
ATOM 1450 N N . MET A 1 186 ? 6.670 10.309 -0.178 1.00 88.94 186 MET A N 1
ATOM 1451 C CA . MET A 1 186 ? 7.235 11.605 -0.604 1.00 88.94 186 MET A CA 1
ATOM 1452 C C . MET A 1 186 ? 8.506 11.507 -1.463 1.00 88.94 186 MET A C 1
ATOM 1454 O O . MET A 1 186 ? 8.755 12.401 -2.268 1.00 88.94 186 MET A O 1
ATOM 1458 N N . SER A 1 187 ? 9.305 10.449 -1.307 1.00 83.81 187 SER A N 1
ATOM 1459 C CA . SER A 1 187 ? 10.492 10.183 -2.132 1.00 83.81 187 SER A CA 1
ATOM 1460 C C . SER A 1 187 ? 10.149 9.715 -3.550 1.00 83.81 187 SER A C 1
ATOM 1462 O O . SER A 1 187 ? 10.930 9.938 -4.474 1.00 83.81 187 SER A O 1
ATOM 1464 N N . ALA A 1 188 ? 8.970 9.121 -3.750 1.00 87.69 188 ALA A N 1
ATOM 1465 C CA . ALA A 1 188 ? 8.521 8.624 -5.041 1.00 87.69 188 ALA A CA 1
ATOM 1466 C C . ALA A 1 188 ? 7.930 9.751 -5.894 1.00 87.69 188 ALA A C 1
ATOM 1468 O O . ALA A 1 188 ? 6.717 9.893 -6.073 1.00 87.69 188 ALA A O 1
ATOM 1469 N N . ILE A 1 189 ? 8.823 10.569 -6.445 1.00 86.75 189 ILE A N 1
ATOM 1470 C CA . ILE A 1 189 ? 8.488 11.533 -7.496 1.00 86.75 189 ILE A CA 1
ATOM 1471 C C . ILE A 1 189 ? 7.983 10.810 -8.754 1.00 86.75 189 ILE A C 1
ATOM 1473 O O . ILE A 1 189 ? 8.167 9.603 -8.902 1.00 86.75 189 ILE A O 1
ATOM 1477 N N . ARG A 1 190 ? 7.356 11.539 -9.690 1.00 87.12 190 ARG A N 1
ATOM 1478 C CA . ARG A 1 190 ? 6.707 10.942 -10.881 1.00 87.12 190 ARG A CA 1
ATOM 1479 C C . ARG A 1 190 ? 7.600 9.948 -11.622 1.00 87.12 190 ARG A C 1
ATOM 1481 O O . ARG A 1 190 ? 7.144 8.881 -12.014 1.00 87.12 190 ARG A O 1
ATOM 1488 N N . HIS A 1 191 ? 8.868 10.307 -11.786 1.00 84.06 191 HIS A N 1
ATOM 1489 C CA . HIS A 1 191 ? 9.859 9.472 -12.449 1.00 84.06 191 HIS A CA 1
ATOM 1490 C C . HIS A 1 191 ? 10.112 8.147 -11.722 1.00 84.06 191 HIS A C 1
ATOM 1492 O O . HIS A 1 191 ? 10.006 7.077 -12.313 1.00 84.06 191 HIS A O 1
ATOM 1498 N N . VAL A 1 192 ? 10.338 8.215 -10.410 1.00 86.06 192 VAL A N 1
ATOM 1499 C CA . VAL A 1 192 ? 10.499 7.031 -9.558 1.00 86.06 192 VAL A CA 1
ATOM 1500 C C . VAL A 1 192 ? 9.252 6.157 -9.619 1.00 86.06 192 VAL A C 1
ATOM 1502 O O . VAL A 1 192 ? 9.367 4.942 -9.744 1.00 86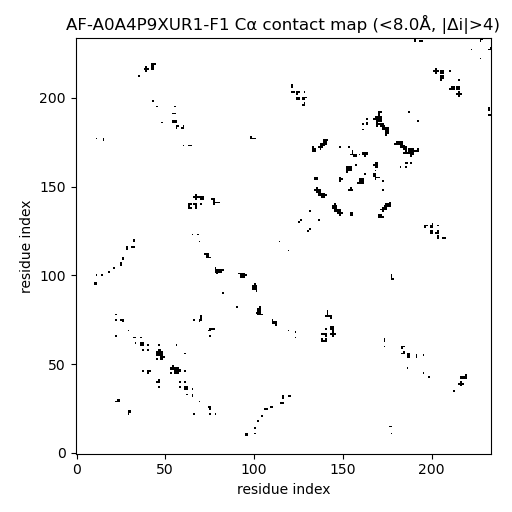.06 192 VAL A O 1
ATOM 1505 N N . TRP A 1 193 ? 8.057 6.751 -9.548 1.00 90.44 193 TRP A N 1
ATOM 1506 C CA . TRP A 1 193 ? 6.817 5.982 -9.616 1.00 90.44 193 TRP A CA 1
ATOM 1507 C C . TRP A 1 193 ? 6.687 5.211 -10.934 1.00 90.44 193 TRP A C 1
ATOM 1509 O O . TRP A 1 193 ? 6.259 4.060 -10.914 1.00 90.44 193 TRP A O 1
ATOM 1519 N N . ARG A 1 194 ? 7.105 5.788 -12.070 1.00 89.12 194 ARG A N 1
ATOM 1520 C CA . ARG A 1 194 ? 7.137 5.061 -13.352 1.00 89.12 194 ARG A CA 1
ATOM 1521 C C . ARG A 1 194 ? 8.032 3.823 -13.272 1.00 89.12 194 ARG A C 1
ATOM 1523 O O . ARG A 1 194 ? 7.584 2.745 -13.649 1.00 89.12 194 ARG A O 1
ATOM 1530 N N . GLY A 1 195 ? 9.237 3.960 -12.717 1.00 88.06 195 GLY A N 1
ATOM 1531 C CA . GLY A 1 195 ? 10.143 2.827 -12.499 1.00 88.06 195 GLY A CA 1
ATOM 1532 C C . GLY A 1 195 ? 9.571 1.779 -11.537 1.00 88.06 195 GLY A C 1
ATOM 1533 O O . GLY A 1 195 ? 9.609 0.586 -11.827 1.00 88.06 195 GLY A O 1
ATOM 1534 N N . LEU A 1 196 ? 8.960 2.210 -10.428 1.00 91.81 196 LEU A N 1
ATOM 1535 C CA . LEU A 1 196 ? 8.278 1.307 -9.495 1.00 91.81 196 LEU A CA 1
ATOM 1536 C C . LEU A 1 196 ? 7.157 0.538 -10.194 1.00 91.81 196 LEU A C 1
ATOM 1538 O O . LEU A 1 196 ? 7.119 -0.684 -10.101 1.00 91.81 196 LEU A O 1
ATOM 1542 N N . ARG A 1 197 ? 6.275 1.230 -10.926 1.00 93.94 197 ARG A N 1
ATOM 1543 C CA . ARG A 1 197 ? 5.169 0.631 -11.689 1.00 93.94 197 ARG A CA 1
ATOM 1544 C C . ARG A 1 197 ? 5.662 -0.471 -12.628 1.00 93.94 197 ARG A C 1
ATOM 1546 O O . ARG A 1 197 ? 5.002 -1.498 -12.755 1.00 93.94 197 ARG A O 1
ATOM 1553 N N . TRP A 1 198 ? 6.826 -0.291 -13.243 1.00 91.50 198 TRP A N 1
ATOM 1554 C CA . TRP A 1 198 ? 7.430 -1.317 -14.090 1.00 91.50 198 TRP A CA 1
ATOM 1555 C C . TRP A 1 198 ? 7.931 -2.523 -13.310 1.00 91.50 198 TRP A C 1
ATOM 1557 O O . TRP A 1 198 ? 7.770 -3.646 -13.772 1.00 91.50 198 TRP A O 1
ATOM 1567 N N . GLU A 1 199 ? 8.483 -2.332 -12.113 1.00 93.50 199 GLU A N 1
ATOM 1568 C CA . GLU A 1 199 ? 8.803 -3.456 -11.230 1.00 93.50 199 GLU A CA 1
ATOM 1569 C C . GLU A 1 199 ? 7.540 -4.213 -10.788 1.00 93.50 199 GLU A C 1
ATOM 1571 O O . GLU A 1 199 ? 7.576 -5.444 -10.720 1.00 93.50 199 GLU A O 1
ATOM 1576 N N . TYR A 1 200 ? 6.413 -3.522 -10.553 1.00 96.06 200 TYR A N 1
ATOM 1577 C CA . TYR A 1 200 ? 5.117 -4.180 -10.318 1.00 96.06 200 TYR A CA 1
ATOM 1578 C C . TYR A 1 200 ? 4.680 -4.998 -11.542 1.00 96.06 200 TYR A C 1
ATOM 1580 O O . TYR A 1 200 ? 4.310 -6.162 -11.404 1.00 96.06 200 TYR A O 1
ATOM 1588 N N . GLU A 1 201 ? 4.770 -4.429 -12.745 1.00 96.06 201 GLU A N 1
ATOM 1589 C CA . GLU A 1 201 ? 4.445 -5.132 -13.989 1.00 96.06 201 GLU A CA 1
ATOM 1590 C C . GLU A 1 201 ? 5.347 -6.352 -14.217 1.00 96.06 201 GLU A C 1
ATOM 1592 O O . GLU A 1 201 ? 4.869 -7.435 -14.555 1.00 96.06 201 GLU A O 1
ATOM 1597 N N . ARG A 1 202 ? 6.654 -6.204 -14.004 1.00 95.19 202 ARG A N 1
ATOM 1598 C CA . ARG A 1 202 ? 7.626 -7.288 -14.140 1.00 95.19 202 ARG A CA 1
ATOM 1599 C C . ARG A 1 202 ? 7.326 -8.420 -13.156 1.00 95.19 202 ARG A C 1
ATOM 1601 O O . ARG A 1 202 ? 7.351 -9.584 -13.549 1.00 95.19 202 ARG A O 1
ATOM 1608 N N . ALA A 1 203 ? 7.015 -8.095 -11.901 1.00 96.75 203 ALA A N 1
ATOM 1609 C CA . ALA A 1 203 ? 6.626 -9.082 -10.899 1.00 96.75 203 ALA A CA 1
ATOM 1610 C C . ALA A 1 203 ? 5.328 -9.806 -11.281 1.00 96.75 203 ALA A C 1
ATOM 1612 O O . ALA A 1 203 ? 5.273 -11.031 -11.207 1.00 96.75 203 ALA A O 1
ATOM 1613 N N . PHE A 1 204 ? 4.324 -9.069 -11.767 1.00 97.69 204 PHE A N 1
ATOM 1614 C CA . PHE A 1 204 ? 3.099 -9.652 -12.312 1.00 97.69 204 PHE A CA 1
ATOM 1615 C C . PHE A 1 204 ? 3.409 -10.646 -13.440 1.00 97.69 204 PHE A C 1
ATOM 1617 O O . PHE A 1 204 ? 2.983 -11.797 -13.367 1.00 97.69 204 PHE A O 1
ATOM 1624 N N . ARG A 1 205 ? 4.208 -10.238 -14.437 1.00 96.25 205 ARG A N 1
ATOM 1625 C CA . ARG A 1 205 ? 4.615 -11.090 -15.567 1.00 96.25 205 ARG A CA 1
ATOM 1626 C C . ARG A 1 205 ? 5.357 -12.349 -15.111 1.00 96.25 205 ARG A C 1
ATOM 1628 O O . ARG A 1 205 ? 5.104 -13.419 -15.651 1.00 96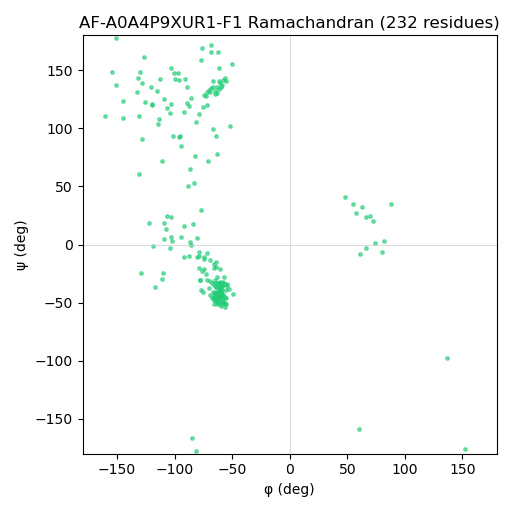.25 205 ARG A O 1
ATOM 1635 N N . ALA A 1 206 ? 6.224 -12.247 -14.103 1.00 95.50 206 ALA A N 1
ATOM 1636 C CA . ALA A 1 206 ? 6.925 -13.404 -13.548 1.00 95.50 206 ALA A CA 1
ATOM 1637 C C . ALA A 1 206 ? 5.966 -14.411 -12.888 1.00 95.50 206 ALA A C 1
ATOM 1639 O O . ALA A 1 206 ? 6.111 -15.619 -13.085 1.00 95.50 206 ALA A O 1
ATOM 1640 N N . LEU A 1 207 ? 4.963 -13.925 -12.146 1.00 95.25 207 LEU A N 1
ATOM 1641 C CA . LEU A 1 207 ? 3.964 -14.785 -11.509 1.00 95.25 207 LEU A CA 1
ATOM 1642 C C . LEU A 1 207 ? 3.093 -15.509 -12.541 1.00 95.25 207 LEU A C 1
ATOM 1644 O O . LEU A 1 207 ? 2.930 -16.723 -12.444 1.00 95.25 207 LEU A O 1
ATOM 1648 N N . VAL A 1 208 ? 2.569 -14.793 -13.541 1.00 95.56 208 VAL A N 1
ATOM 1649 C CA . VAL A 1 208 ? 1.690 -15.395 -14.563 1.00 95.56 208 VAL A CA 1
ATOM 1650 C C . VAL A 1 208 ? 2.456 -16.214 -15.606 1.00 95.56 208 VAL A C 1
ATOM 1652 O O . VAL A 1 208 ? 1.886 -17.114 -16.211 1.00 95.56 208 VAL A O 1
ATOM 1655 N N . GLY A 1 209 ? 3.749 -15.940 -15.796 1.00 93.44 209 GLY A N 1
ATOM 1656 C CA . GLY A 1 209 ? 4.636 -16.677 -16.700 1.00 93.44 209 GLY A CA 1
ATOM 1657 C C . GLY A 1 209 ? 5.183 -17.991 -16.130 1.00 93.44 209 GLY A C 1
ATOM 1658 O O . GLY A 1 209 ? 6.045 -18.599 -16.751 1.00 93.44 209 GLY A O 1
ATOM 1659 N N . GLY A 1 210 ? 4.735 -18.422 -14.945 1.00 90.50 210 GLY A N 1
ATOM 1660 C CA . GLY A 1 210 ? 5.155 -19.690 -14.334 1.00 90.50 210 GLY A CA 1
ATOM 1661 C C . GLY A 1 210 ? 6.489 -19.644 -13.581 1.00 90.50 210 GLY A C 1
ATOM 1662 O O . GLY A 1 210 ? 6.908 -20.656 -13.027 1.00 90.50 210 GLY A O 1
ATOM 1663 N N . HIS A 1 211 ? 7.137 -18.478 -13.481 1.00 91.00 211 HIS A N 1
ATOM 1664 C CA . HIS A 1 211 ? 8.362 -18.309 -12.685 1.00 91.00 211 HIS A CA 1
ATOM 1665 C C . HIS A 1 211 ? 8.078 -18.130 -11.182 1.00 91.00 211 HIS A C 1
ATOM 1667 O O . HIS A 1 211 ? 8.994 -18.182 -10.354 1.00 91.00 211 HIS A O 1
ATOM 1673 N N . GLY A 1 212 ? 6.806 -17.924 -10.818 1.00 91.00 212 GLY A N 1
ATOM 1674 C CA . GLY A 1 212 ? 6.340 -17.846 -9.438 1.00 91.00 212 GLY A CA 1
ATOM 1675 C C . GLY A 1 212 ? 6.995 -16.719 -8.636 1.00 91.00 212 GLY A C 1
ATOM 1676 O O . GLY A 1 212 ? 7.513 -15.741 -9.185 1.00 91.00 212 GLY A O 1
ATOM 1677 N N . LEU A 1 213 ? 6.964 -16.846 -7.304 1.00 91.50 213 LEU A N 1
ATOM 1678 C CA . LEU A 1 213 ? 7.561 -15.844 -6.418 1.00 91.50 213 LEU A CA 1
ATOM 1679 C C . LEU A 1 213 ? 9.074 -15.729 -6.641 1.00 91.50 213 LEU A C 1
ATOM 1681 O O . LEU A 1 213 ? 9.594 -14.624 -6.571 1.00 91.50 213 LEU A O 1
ATOM 1685 N N . ASN A 1 214 ? 9.754 -16.826 -6.992 1.00 93.50 214 ASN A N 1
ATOM 1686 C CA . ASN A 1 214 ? 11.189 -16.828 -7.280 1.00 93.50 214 ASN A CA 1
ATOM 1687 C C . ASN A 1 214 ? 11.540 -15.848 -8.406 1.00 93.50 214 ASN A C 1
ATOM 1689 O O . ASN A 1 214 ? 12.384 -14.980 -8.193 1.00 93.50 214 ASN A O 1
ATOM 1693 N N . GLY A 1 215 ? 10.832 -15.918 -9.541 1.00 92.50 215 GLY A N 1
ATOM 1694 C CA . GLY A 1 215 ? 11.004 -14.977 -10.654 1.00 92.50 215 GLY A CA 1
ATOM 1695 C C . GLY A 1 215 ? 10.622 -13.540 -10.291 1.00 92.50 215 GLY A C 1
ATOM 1696 O O . GLY A 1 215 ? 11.268 -12.570 -10.693 1.00 92.50 215 GLY A O 1
ATOM 1697 N N . ALA A 1 216 ? 9.585 -13.363 -9.467 1.00 93.75 216 ALA A N 1
ATOM 1698 C CA . ALA A 1 216 ? 9.253 -12.038 -8.955 1.00 93.75 216 ALA A CA 1
ATOM 1699 C C . ALA A 1 216 ? 10.404 -11.477 -8.093 1.00 93.75 216 ALA A C 1
ATOM 1701 O O . ALA A 1 216 ? 10.743 -10.302 -8.233 1.00 93.75 216 ALA A O 1
ATOM 1702 N N . THR A 1 217 ? 11.038 -12.307 -7.263 1.00 94.44 217 THR A N 1
ATOM 1703 C CA . THR A 1 217 ? 12.108 -11.949 -6.315 1.00 94.44 217 THR A CA 1
ATOM 1704 C C . THR A 1 217 ? 13.528 -12.086 -6.870 1.00 94.44 217 THR A C 1
ATOM 1706 O O . THR A 1 217 ? 14.477 -12.112 -6.090 1.00 94.44 217 THR A O 1
ATOM 1709 N N . GLU A 1 218 ? 13.715 -12.182 -8.185 1.00 92.75 218 GLU A N 1
ATOM 1710 C CA . GLU A 1 218 ? 15.061 -12.179 -8.765 1.00 92.75 218 GLU A CA 1
ATOM 1711 C C . GLU A 1 218 ? 15.837 -10.933 -8.327 1.00 92.75 218 GLU A C 1
ATOM 1713 O O . GLU A 1 218 ? 15.277 -9.834 -8.257 1.00 92.75 218 GLU A O 1
ATOM 1718 N N . ASN A 1 219 ? 17.131 -11.087 -8.040 1.00 89.44 219 ASN A N 1
ATOM 1719 C CA . ASN A 1 219 ? 17.965 -9.970 -7.603 1.00 89.44 219 ASN A CA 1
ATOM 1720 C C . ASN A 1 219 ? 17.985 -8.861 -8.657 1.00 89.44 219 ASN A C 1
ATOM 1722 O O . ASN A 1 219 ? 18.100 -9.120 -9.856 1.00 89.44 219 ASN A O 1
ATOM 1726 N N . TRP A 1 220 ? 17.886 -7.609 -8.211 1.00 86.31 220 TRP A N 1
ATOM 1727 C CA . TRP A 1 220 ? 18.007 -6.476 -9.120 1.00 86.31 220 TRP A CA 1
ATOM 1728 C C . TRP A 1 220 ? 19.393 -6.422 -9.763 1.00 86.31 220 TRP A C 1
ATOM 1730 O O . TRP A 1 220 ? 20.420 -6.442 -9.078 1.00 86.31 220 TRP A O 1
ATOM 1740 N N . THR A 1 221 ? 19.399 -6.283 -11.085 1.00 81.81 221 THR A N 1
ATOM 1741 C CA . THR A 1 221 ? 20.587 -6.077 -11.909 1.00 81.81 221 THR A CA 1
ATOM 1742 C C . THR A 1 221 ? 20.441 -4.765 -12.664 1.00 81.81 221 THR A C 1
ATOM 1744 O O . THR A 1 221 ? 19.384 -4.499 -13.238 1.00 81.81 221 THR A O 1
ATOM 1747 N N . ARG A 1 222 ? 21.508 -3.962 -12.705 1.00 79.94 222 ARG A N 1
ATOM 1748 C CA . ARG A 1 222 ? 21.535 -2.730 -13.499 1.00 79.94 222 ARG A CA 1
ATOM 1749 C C . ARG A 1 222 ? 21.433 -3.078 -14.983 1.00 79.94 222 ARG A C 1
ATOM 1751 O O . ARG A 1 222 ? 22.199 -3.913 -15.462 1.00 79.94 222 ARG A O 1
ATOM 1758 N N . TRP A 1 223 ? 20.519 -2.439 -15.706 1.00 74.94 223 TRP A N 1
ATOM 1759 C CA . TRP A 1 223 ? 20.467 -2.581 -17.160 1.00 74.94 223 TRP A CA 1
ATOM 1760 C C . TRP A 1 223 ? 21.560 -1.754 -17.853 1.00 74.94 223 TRP A C 1
ATOM 1762 O O . TRP A 1 223 ? 22.080 -0.797 -17.270 1.00 74.94 223 TRP A O 1
ATOM 1772 N N . PRO A 1 224 ? 21.918 -2.093 -19.102 1.00 81.94 224 PRO A N 1
ATOM 1773 C CA . PRO A 1 224 ? 22.701 -1.199 -19.948 1.00 81.94 224 PRO A CA 1
ATOM 1774 C C . PRO A 1 224 ? 22.007 0.165 -20.096 1.00 81.94 224 PRO A C 1
ATOM 1776 O O . PRO A 1 224 ? 20.782 0.217 -20.206 1.00 81.94 224 PRO A O 1
ATOM 1779 N N . SER A 1 225 ? 22.772 1.262 -20.145 1.00 78.12 225 SER A N 1
ATOM 1780 C CA . SER A 1 225 ? 22.226 2.630 -20.269 1.00 78.12 225 SER A CA 1
ATOM 1781 C C . SER A 1 225 ? 21.287 2.801 -21.468 1.00 78.12 225 SER A C 1
ATOM 1783 O O . SER A 1 225 ? 20.268 3.468 -21.357 1.00 78.12 225 SER A O 1
ATOM 1785 N N . SER A 1 226 ? 21.555 2.104 -22.573 1.00 80.94 226 SER A N 1
ATOM 1786 C CA . SER A 1 226 ? 20.705 2.123 -23.768 1.00 80.94 226 SER A CA 1
ATOM 1787 C C . SER A 1 226 ? 19.269 1.662 -23.507 1.00 80.94 226 SER A C 1
ATOM 1789 O O . SER A 1 226 ? 18.335 2.167 -24.124 1.00 80.94 226 SER A O 1
ATOM 1791 N N . VAL A 1 227 ? 19.073 0.717 -22.583 1.00 75.00 227 VAL A N 1
ATOM 1792 C CA . VAL A 1 227 ? 17.741 0.226 -22.212 1.00 75.00 227 VAL A CA 1
ATOM 1793 C C . VAL A 1 227 ? 16.980 1.320 -21.473 1.00 75.00 227 VAL A C 1
ATOM 1795 O O . VAL A 1 227 ? 15.822 1.566 -21.783 1.00 75.00 227 VAL A O 1
ATOM 1798 N N . TYR A 1 228 ? 17.641 2.012 -20.548 1.00 72.06 228 TYR A N 1
ATOM 1799 C CA . TYR A 1 228 ? 17.086 3.147 -19.811 1.00 72.06 228 TYR A CA 1
ATOM 1800 C C . TYR A 1 228 ? 16.694 4.312 -20.734 1.00 72.06 228 TYR A C 1
ATOM 1802 O O . TYR A 1 228 ? 15.597 4.855 -20.589 1.00 72.06 228 TYR A O 1
ATOM 1810 N N . ASP A 1 229 ? 17.523 4.619 -21.734 1.00 73.19 229 ASP A N 1
ATOM 1811 C CA . ASP A 1 229 ? 17.268 5.683 -22.713 1.00 73.19 229 ASP A CA 1
ATOM 1812 C C . ASP A 1 229 ? 16.042 5.392 -23.591 1.00 73.19 229 ASP A C 1
ATOM 1814 O O . ASP A 1 229 ? 15.160 6.241 -23.723 1.00 73.19 229 ASP A O 1
ATOM 1818 N N . VAL A 1 230 ? 15.936 4.173 -24.141 1.00 75.69 230 VAL A N 1
ATOM 1819 C CA . VAL A 1 230 ? 14.773 3.731 -24.946 1.00 75.69 230 VAL A CA 1
ATOM 1820 C C . VAL A 1 230 ? 13.476 3.817 -24.144 1.00 75.69 230 VAL A C 1
ATOM 1822 O O . VAL A 1 230 ? 12.408 4.130 -24.667 1.00 75.69 230 VAL A O 1
ATOM 1825 N N . LEU A 1 231 ? 13.581 3.519 -22.858 1.00 62.91 231 LEU A N 1
ATOM 1826 C CA . LEU A 1 231 ? 12.472 3.422 -21.930 1.00 62.91 231 LEU A CA 1
ATOM 1827 C C . LEU A 1 231 ? 12.111 4.768 -21.279 1.00 62.91 231 LEU A C 1
ATOM 1829 O O . LEU A 1 231 ? 11.064 4.875 -20.636 1.00 62.91 231 LEU A O 1
ATOM 1833 N N . GLY A 1 232 ? 12.945 5.798 -21.455 1.00 62.06 232 GLY A N 1
ATOM 1834 C CA . GLY A 1 232 ? 12.777 7.102 -20.818 1.00 62.06 232 GLY A CA 1
ATOM 1835 C C . GLY A 1 232 ? 12.865 7.038 -19.289 1.00 62.06 232 GLY A C 1
ATOM 1836 O O . GLY A 1 232 ? 12.169 7.790 -18.600 1.00 62.06 232 GLY A O 1
ATOM 1837 N N . ILE A 1 233 ? 13.673 6.115 -18.752 1.00 56.59 233 ILE A N 1
ATOM 1838 C CA . ILE A 1 233 ? 13.881 5.906 -17.314 1.00 56.59 233 ILE A CA 1
ATOM 1839 C C . ILE A 1 233 ? 15.328 6.247 -16.948 1.00 56.59 233 ILE A C 1
ATOM 1841 O O . ILE A 1 233 ? 16.201 5.438 -17.198 1.00 56.59 233 ILE A O 1
ATOM 1845 N N . TYR A 1 234 ? 15.575 7.406 -16.335 1.00 51.34 234 TYR A N 1
ATOM 1846 C CA . TYR A 1 234 ? 16.893 7.881 -15.878 1.00 51.34 234 TYR A CA 1
ATOM 1847 C C . TYR A 1 234 ? 17.207 7.572 -14.410 1.00 51.34 234 TYR A C 1
ATOM 1849 O O . TYR A 1 234 ? 16.289 7.721 -13.571 1.00 51.34 234 TYR A O 1
#

Foldseek 3Di:
DDDDDDDPPPVVVVLVVVVLVQLCVQAVLLVVLLVLQLLLCVLQVQADCDDDPRLHFHSSLSSLQLLLLCLVLQQGDLQLPDDDPDDDPDPCQPDDPNWRRDGDDDHDDGGPRPDHSLRSLLVSLVCLLPPDDQQFWAAESNVRHIDGCVVLQLHQDQSRLLAAPVSGRALGAYADHTNRSDGSSSSRRVLNSVVVSVLSVQLSCCSVVPVNSVSNSHHHDDDDVVVCVVVVRD

pLDDT: mean 86.64, std 16.56, range [26.98, 98.69]

Secondary structure (DSSP, 8-state):
-------TT-HHHHHHHHHHHHHHHH-TTHHHHHHHHHHHHHHTT-S--SSSS-----HHHHHHHHHHHHHHTTSS--GGG----SS-------EETTEE-----SPPPPPS----HHHHHHHHHHIIIII--TTTEEEETTTTEEEETGGGT--SSTT-S-B-TTSPBBSS-BB-SS-TT-BTTTT-BHHHHHHHHHHHHHHHHHHHTT-HHHHHTPPP-PPPHHHHHHHT--

Radius of gyration: 18.38 Å; Cα contacts (8 Å, |Δi|>4): 346; chains: 1; bounding box: 49×44×51 Å

InterPro domains:
  IPR002058 PAP/25A-associated [PF03828] (117-181)

Sequence (234 aa):
GLQCDVSLANSLARRNTLLFKEYADSDPRVRPVLFAIKQWAKARKIGEASNQGGSTINSYTHVLMALAFLQRRGVIPVLQRICCTQGSSSHGTVFTDGQETYFFTGTLPRSSNCETVGELLVEFFRYYAFHFDATQQCVSVRLGGTVLRSAKGWQDNMTSRMLTRDRKPAGLCVEDPFILDRNCAMSAIRHVWRGLRWEYERAFRALVGGHGLNGATENWTRWPSSVYDVLGIY

Mean predicted aligned error: 6.79 Å

Organism: NCBI:txid78915

Nearest PDB structures (foldseek):
  7xs4-assembly1_A  TM=8.574E-01  e=8.649E-12  Arabidopsis thaliana
  6ywp-assembly1_A  TM=8.204E-01  e=1.015E-11  Thermothielavioides terrestris NRRL 8126
  6ywo-assembly2_B  TM=8.473E-01  e=7.295E-11  Thermothielavioides terrestris NRRL 8126
  6ywp-assembly2_B  TM=8.288E-01  e=9.029E-11  Thermothielavioides terrestris NRRL 8126
  5w0o-assembly2_B  TM=8.781E-01  e=4.920E-09  Homo sapiens